Protein AF-A0AAW3YSZ9-F1 (afdb_monomer_lite)

Secondary structure (DSSP, 8-state):
-HHHHHHHHHHHHHTT-HHHHHHHHHHHHHHHGGGTT-HHHHHHHHHHHHHHHHHH-GGG--GGGGHHHHTS-PPSSSHHHHHHHHHHHHHHHHTT-HHHHHHHHHHHHHHGGG---HHHHHHHHHHHHHHHHHTT-HHHHHHHHHHHHHHHTTSTT-HHHHHHHHHHHHHHHHHTT-HHHHHHHHHH-

Foldseek 3Di:
DLVVLLVVLLVCVLLLVLVVNVVSVVVSVVCVVV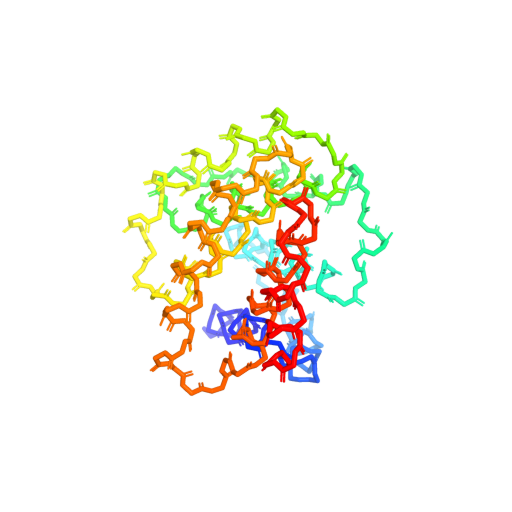VVVDLLSVLSVLLSVLSNCCSPPVVPQEPCSCVVNVPGDQDPQAPSLLSNLLSQLLSCLSHVVLVSNVVSLVSNVVSCVRPPDVSVVLVSLQSVLSSCVSVVNLVSSLVSLVSSLVSLVVDPSNQVVNLVSLQSNLVSCVSVVVNVSSVVSNVSD

Organism: NCBI:txid290112

InterPro domains:
  IPR011990 Tetratricopeptide-like helical domain superfamily [G3DSA:1.25.40.10] (1-189)
  IPR011990 Tetratricopeptide-like helical domain superfamily [SSF48452] (77-189)

pLDDT: mean 95.24, std 5.62, range [70.0, 98.81]

Sequence (189 aa):
QITKLLNDWYQSMLKQQLVKAKQLKEYIDSEINNVKENQNLLLYYSLLDFRYKALTDWVSINENSFDEMDNFTTPADDFLAYYYHFFKAFHSTLTSNYTEASEHYEKAKKLLIHIPDPIEHAEFNYRMGYFYYQIYKQVIALDYIKLAKEEFSKHEGYEINVALCDNFIGLCCIDLKHFELAEESFNKA

Structure (mmCIF, N/CA/C/O backbone):
data_AF-A0AAW3YSZ9-F1
#
_entry.id   AF-A0AAW3YSZ9-F1
#
loop_
_atom_site.group_PDB
_atom_site.id
_atom_site.type_symbol
_atom_site.label_atom_id
_atom_site.label_alt_id
_atom_site.label_comp_id
_atom_site.label_asym_id
_atom_site.label_entity_id
_atom_site.label_seq_id
_atom_site.pdbx_PDB_ins_code
_atom_site.Cartn_x
_atom_site.Cartn_y
_atom_site.Cartn_z
_atom_site.occupancy
_atom_site.B_iso_or_equiv
_atom_site.auth_seq_id
_atom_site.auth_comp_id
_atom_site.auth_asym_id
_atom_site.auth_atom_id
_atom_site.pdbx_PDB_model_num
ATOM 1 N N . GLN A 1 1 ? -17.032 -5.053 18.329 1.00 78.56 1 GLN A N 1
ATOM 2 C CA . GLN A 1 1 ? -17.983 -4.890 17.207 1.00 78.56 1 GLN A CA 1
ATOM 3 C C . GLN A 1 1 ? -17.439 -3.900 16.180 1.00 78.56 1 GLN A C 1
ATOM 5 O O . GLN A 1 1 ? -17.225 -4.308 15.048 1.00 78.56 1 GLN A O 1
ATOM 10 N N . ILE A 1 2 ? -17.073 -2.677 16.585 1.00 88.56 2 ILE A N 1
ATOM 11 C CA . ILE A 1 2 ? -16.467 -1.670 15.693 1.00 88.56 2 ILE A CA 1
ATOM 12 C C . ILE A 1 2 ? -15.083 -2.042 15.132 1.00 88.56 2 ILE A C 1
ATOM 14 O O . ILE A 1 2 ? -14.843 -1.857 13.949 1.00 88.56 2 ILE A O 1
ATOM 18 N N . THR A 1 3 ? -14.209 -2.688 15.912 1.00 89.94 3 THR A N 1
ATOM 19 C CA . THR A 1 3 ? -12.902 -3.167 15.414 1.00 89.94 3 THR A CA 1
ATOM 20 C C . THR A 1 3 ? -13.035 -4.132 14.235 1.00 89.94 3 THR A C 1
ATOM 22 O O . THR A 1 3 ? -12.250 -4.075 13.297 1.00 89.94 3 THR A O 1
ATOM 25 N N . LYS A 1 4 ? -14.058 -4.999 14.249 1.00 92.94 4 LYS A N 1
ATOM 26 C CA . LYS A 1 4 ? -14.327 -5.904 13.127 1.00 92.94 4 LYS A CA 1
ATOM 27 C C . LYS A 1 4 ? -14.748 -5.121 11.882 1.00 92.94 4 LYS A C 1
ATOM 29 O O . LYS A 1 4 ? -14.263 -5.427 10.806 1.00 92.94 4 LYS A O 1
ATOM 34 N N . LEU A 1 5 ? -15.585 -4.095 12.041 1.00 95.06 5 LEU A N 1
ATOM 35 C CA . LEU A 1 5 ? -15.998 -3.227 10.935 1.00 95.06 5 LEU A CA 1
ATOM 36 C C . LEU A 1 5 ? -14.811 -2.472 10.330 1.00 95.06 5 LEU A C 1
ATOM 38 O O . LEU A 1 5 ? -14.706 -2.418 9.113 1.00 95.06 5 LEU A O 1
ATOM 42 N N . LEU A 1 6 ? -13.896 -1.957 11.158 1.00 95.94 6 LEU A N 1
ATOM 43 C CA . LEU A 1 6 ? -12.654 -1.332 10.686 1.00 95.94 6 LEU A CA 1
ATOM 44 C C . LEU A 1 6 ? -11.790 -2.323 9.893 1.00 95.94 6 LEU A C 1
ATOM 46 O O . LEU A 1 6 ? -11.322 -1.994 8.809 1.00 95.94 6 LEU A O 1
ATOM 50 N N . ASN A 1 7 ? -11.642 -3.557 10.383 1.00 95.75 7 ASN A N 1
ATOM 51 C CA . ASN A 1 7 ? -10.915 -4.600 9.658 1.00 95.75 7 ASN A CA 1
ATOM 52 C C . ASN A 1 7 ? -11.603 -4.957 8.331 1.00 95.75 7 ASN A C 1
ATOM 54 O O . ASN A 1 7 ? -10.939 -5.031 7.303 1.00 95.75 7 ASN A O 1
ATOM 58 N N . ASP A 1 8 ? -12.926 -5.135 8.329 1.00 97.25 8 ASP A N 1
ATOM 59 C CA . ASP A 1 8 ? -13.704 -5.431 7.119 1.00 97.25 8 ASP A CA 1
ATOM 60 C C . ASP A 1 8 ? -13.614 -4.277 6.102 1.00 97.25 8 ASP A C 1
ATOM 62 O O . ASP A 1 8 ? -13.545 -4.504 4.889 1.00 97.25 8 ASP A O 1
ATOM 66 N N . TRP A 1 9 ? -13.580 -3.035 6.594 1.00 98.31 9 TRP A N 1
ATOM 67 C CA . TRP A 1 9 ? -13.387 -1.837 5.786 1.00 98.31 9 TRP A CA 1
ATOM 68 C C . TRP A 1 9 ? -12.006 -1.824 5.150 1.00 98.31 9 TRP A C 1
ATOM 70 O O . TRP A 1 9 ? -11.906 -1.713 3.927 1.00 98.31 9 TRP A O 1
ATOM 80 N N . TYR A 1 10 ? -10.954 -2.040 5.935 1.00 98.31 10 TYR A N 1
ATOM 81 C CA . TYR A 1 10 ? -9.599 -2.100 5.407 1.00 98.31 10 TYR A CA 1
ATOM 82 C C . TYR A 1 10 ? -9.421 -3.229 4.385 1.00 98.31 10 TYR A C 1
ATOM 84 O O . TYR A 1 10 ? -8.918 -3.000 3.289 1.00 98.31 10 TYR A O 1
ATOM 92 N N . GLN A 1 11 ? -9.957 -4.419 4.660 1.00 97.62 11 GLN A N 1
ATOM 93 C CA . GLN A 1 11 ? -9.931 -5.537 3.713 1.00 97.62 11 GLN A CA 1
ATOM 94 C C . GLN A 1 11 ? -10.643 -5.209 2.393 1.00 97.62 11 GLN A C 1
ATOM 96 O O . GLN A 1 11 ? -10.181 -5.599 1.320 1.00 97.62 11 GLN A O 1
ATOM 101 N N . SER A 1 12 ? -11.739 -4.444 2.432 1.00 98.31 12 SER A N 1
ATOM 102 C CA . SER A 1 12 ? -12.384 -3.972 1.201 1.00 98.31 12 SER A CA 1
ATOM 103 C C . SER A 1 12 ? -11.509 -2.993 0.404 1.00 98.31 12 SER A C 1
ATOM 105 O O . SER A 1 12 ? -11.546 -3.026 -0.826 1.00 98.31 12 SER A O 1
ATOM 107 N N . MET A 1 13 ? -10.681 -2.179 1.073 1.00 98.50 13 MET A N 1
ATOM 108 C CA . MET A 1 13 ? -9.690 -1.316 0.413 1.00 98.50 13 MET A CA 1
ATOM 109 C C . MET A 1 13 ? -8.566 -2.131 -0.225 1.00 98.50 13 MET A C 1
ATOM 111 O O . MET A 1 13 ? -8.191 -1.853 -1.362 1.00 98.50 13 MET A O 1
ATOM 115 N N . LEU A 1 14 ? -8.047 -3.139 0.486 1.00 97.88 14 LEU A N 1
ATOM 116 C CA . LEU A 1 14 ? -6.994 -4.025 -0.018 1.00 97.88 14 LEU A CA 1
ATOM 117 C C . LEU A 1 14 ? -7.442 -4.765 -1.281 1.00 97.88 14 LEU A C 1
ATOM 119 O O . LEU A 1 14 ? -6.671 -4.857 -2.230 1.00 97.88 14 LEU A O 1
ATOM 123 N N . LYS A 1 15 ? -8.706 -5.206 -1.329 1.00 97.50 15 LYS A N 1
ATOM 124 C CA . LYS A 1 15 ? -9.337 -5.830 -2.509 1.00 97.50 15 LYS A CA 1
ATOM 125 C C . LYS A 1 15 ? -9.801 -4.843 -3.588 1.00 97.50 15 LYS A C 1
ATOM 127 O O . LYS A 1 15 ? -10.479 -5.249 -4.527 1.00 97.50 15 LYS A O 1
ATOM 132 N N . GLN A 1 16 ? -9.525 -3.545 -3.443 1.00 97.19 16 GLN A N 1
ATOM 133 C CA . GLN A 1 16 ? -9.941 -2.508 -4.402 1.00 97.19 16 GLN A CA 1
ATOM 134 C C . GLN A 1 16 ? -11.475 -2.406 -4.590 1.00 97.19 16 GLN A C 1
ATOM 136 O O . GLN A 1 16 ? -11.971 -1.916 -5.604 1.00 97.19 16 GLN A O 1
ATOM 141 N N . GLN A 1 17 ? -12.268 -2.837 -3.603 1.00 97.56 17 GLN A N 1
ATOM 142 C CA . GLN A 1 17 ? -13.735 -2.858 -3.664 1.00 97.56 17 GLN A CA 1
ATOM 143 C C . GLN A 1 17 ? -14.328 -1.491 -3.287 1.00 97.56 17 GLN A C 1
ATOM 145 O O . GLN A 1 17 ? -14.978 -1.353 -2.251 1.00 97.56 17 GLN A O 1
ATOM 150 N N . LEU A 1 18 ? -14.130 -0.474 -4.134 1.00 96.69 18 LEU A N 1
ATOM 151 C CA . LEU A 1 18 ? -14.446 0.934 -3.825 1.00 96.69 18 LEU A CA 1
ATOM 152 C C . LEU A 1 18 ? -15.889 1.169 -3.352 1.00 96.69 18 LEU A C 1
ATOM 154 O O . LEU A 1 18 ? -16.115 1.904 -2.394 1.00 96.69 18 LEU A O 1
ATOM 158 N N . VAL A 1 19 ? -16.873 0.518 -3.984 1.00 97.56 19 VAL A N 1
ATOM 159 C CA . VAL A 1 19 ? -18.292 0.650 -3.600 1.00 97.56 19 VAL A CA 1
ATOM 160 C C . VAL A 1 19 ? -18.526 0.140 -2.177 1.00 97.56 19 VAL A C 1
ATOM 162 O O . VAL A 1 19 ? -19.162 0.817 -1.373 1.00 97.56 19 VAL A O 1
ATOM 165 N N . LYS A 1 20 ? -17.974 -1.032 -1.847 1.00 97.81 20 LYS A N 1
ATOM 166 C CA . LYS A 1 20 ? -18.093 -1.628 -0.513 1.00 97.81 20 LYS A CA 1
ATOM 167 C C . LYS A 1 20 ? -17.324 -0.813 0.525 1.00 97.81 20 LYS A C 1
ATOM 169 O O . LYS A 1 20 ? -17.843 -0.577 1.612 1.00 97.81 20 LYS A O 1
ATOM 174 N N . ALA A 1 21 ? -16.125 -0.346 0.178 1.00 98.19 21 ALA A N 1
ATOM 175 C CA . ALA A 1 21 ? -15.317 0.504 1.043 1.00 98.19 21 ALA A CA 1
ATOM 176 C C . ALA A 1 21 ? -16.048 1.808 1.390 1.00 98.19 21 ALA A C 1
ATOM 178 O O . ALA A 1 21 ? -16.064 2.209 2.551 1.00 98.19 21 ALA A O 1
ATOM 179 N N . LYS A 1 22 ? -16.723 2.426 0.414 1.00 98.12 22 LYS A N 1
ATOM 180 C CA . LYS A 1 22 ? -17.553 3.613 0.639 1.00 98.12 22 LYS A CA 1
ATOM 181 C C . LYS A 1 22 ? -18.730 3.330 1.578 1.00 98.12 22 LYS A C 1
ATOM 183 O O . LYS A 1 22 ? -18.931 4.073 2.531 1.00 98.12 22 LYS A O 1
ATOM 188 N N . GLN A 1 23 ? -19.474 2.247 1.344 1.00 97.69 23 GLN A N 1
ATOM 189 C CA . GLN A 1 23 ? -20.610 1.862 2.195 1.00 97.69 23 GLN A CA 1
ATOM 190 C C . GLN A 1 23 ? -20.183 1.591 3.645 1.00 97.69 23 GLN A C 1
ATOM 192 O O . GLN A 1 23 ? -20.854 2.018 4.583 1.00 97.69 23 GLN A O 1
ATOM 197 N N . LEU A 1 24 ? -19.057 0.894 3.837 1.00 97.75 24 LEU A N 1
ATOM 198 C CA . LEU A 1 24 ? -18.508 0.633 5.167 1.00 97.75 24 LEU A CA 1
ATOM 199 C C . LEU A 1 24 ? -18.044 1.922 5.845 1.00 97.75 24 LEU A C 1
ATOM 201 O O . LEU A 1 24 ? -18.331 2.091 7.026 1.00 97.75 24 LEU A O 1
ATOM 205 N N . LYS A 1 25 ? -17.406 2.842 5.108 1.00 97.19 25 LYS A N 1
ATOM 206 C CA . LYS A 1 25 ? -17.036 4.159 5.636 1.00 97.19 25 LYS A CA 1
ATOM 207 C C . LYS A 1 25 ? -18.255 4.914 6.166 1.00 97.19 25 LYS A C 1
ATOM 209 O O . LYS A 1 25 ? -18.253 5.316 7.321 1.00 97.19 25 LYS A O 1
ATOM 214 N N . GLU A 1 26 ? -19.303 5.065 5.355 1.00 95.81 26 GLU A N 1
ATOM 215 C CA . GLU A 1 26 ? -20.519 5.803 5.740 1.00 95.81 26 GLU A CA 1
ATOM 216 C C . GLU A 1 26 ? -21.145 5.250 7.032 1.00 95.81 26 GLU A C 1
ATOM 218 O O . GLU A 1 26 ? -21.575 6.013 7.896 1.00 95.81 26 GLU A O 1
ATOM 223 N N . TYR A 1 27 ? -21.145 3.924 7.192 1.00 94.50 27 TYR A N 1
ATOM 224 C CA . TYR A 1 27 ? -21.634 3.265 8.401 1.00 94.50 27 TYR A CA 1
ATOM 225 C C . TYR A 1 27 ? -20.693 3.425 9.607 1.00 94.50 27 TYR A C 1
ATOM 227 O O . TYR A 1 27 ? -21.142 3.642 10.731 1.00 94.50 27 TYR A O 1
ATOM 235 N N . ILE A 1 28 ? -19.378 3.327 9.406 1.00 95.00 28 ILE A N 1
ATOM 236 C CA . ILE A 1 28 ? -18.398 3.515 10.484 1.00 95.00 28 ILE A CA 1
ATOM 237 C C . ILE A 1 28 ? -18.447 4.957 10.997 1.00 95.00 28 ILE A C 1
ATOM 239 O O . ILE A 1 28 ? -18.470 5.156 12.210 1.00 95.00 28 ILE A O 1
ATOM 243 N N . ASP A 1 29 ? -18.548 5.945 10.107 1.00 93.62 29 ASP A N 1
ATOM 244 C CA . ASP A 1 29 ? -18.622 7.366 10.457 1.00 93.62 29 ASP A CA 1
ATOM 245 C C . ASP A 1 29 ? -19.858 7.679 11.333 1.00 93.62 29 ASP A C 1
ATOM 247 O O . ASP A 1 29 ? -19.789 8.534 12.223 1.00 93.62 29 ASP A O 1
ATOM 251 N N . SER A 1 30 ? -20.980 6.961 11.151 1.00 90.06 30 SER A N 1
ATOM 252 C CA . SER A 1 30 ? -22.160 7.116 12.018 1.00 90.06 30 SER A CA 1
ATOM 253 C C . SER A 1 30 ? -21.978 6.515 13.416 1.00 90.06 30 SER A C 1
ATOM 255 O O . SER A 1 30 ? -22.586 6.996 14.371 1.00 90.06 30 SER A O 1
ATOM 257 N N . GLU A 1 31 ? -21.116 5.507 13.564 1.00 87.06 31 GLU A N 1
ATOM 258 C CA . GLU A 1 31 ? -20.900 4.786 14.826 1.00 87.06 31 GLU A CA 1
ATOM 259 C C . GLU A 1 31 ? -19.678 5.286 15.615 1.00 87.06 31 GLU A C 1
ATOM 261 O O . GLU A 1 31 ? -19.654 5.199 16.846 1.00 87.06 31 GLU A O 1
ATOM 266 N N . ILE A 1 32 ? -18.658 5.833 14.942 1.00 82.44 32 ILE A N 1
ATOM 267 C CA . ILE A 1 32 ? -17.350 6.152 15.543 1.00 82.44 32 ILE A CA 1
ATOM 268 C C . ILE A 1 32 ? -17.446 7.213 16.645 1.00 82.44 32 ILE A C 1
ATOM 270 O O . ILE A 1 32 ? -16.703 7.173 17.629 1.00 82.44 32 ILE A O 1
ATOM 274 N N . ASN A 1 33 ? -18.427 8.118 16.545 1.00 77.62 33 ASN A N 1
ATOM 275 C CA . ASN A 1 33 ? -18.681 9.140 17.558 1.00 77.62 33 ASN A CA 1
ATOM 276 C C . ASN A 1 33 ? -19.033 8.557 18.936 1.00 77.62 33 ASN A C 1
ATOM 278 O O . ASN A 1 33 ? -18.792 9.220 19.945 1.00 77.62 33 ASN A O 1
ATOM 282 N N . ASN A 1 34 ? -19.539 7.323 18.985 1.00 74.44 34 ASN A N 1
ATOM 283 C CA . ASN A 1 34 ? -19.921 6.641 20.219 1.00 74.44 34 ASN A CA 1
ATOM 284 C C . ASN A 1 34 ? -18.735 5.956 20.923 1.00 74.44 34 ASN A C 1
ATOM 286 O O . ASN A 1 34 ? -18.915 5.390 21.998 1.00 74.44 34 ASN A O 1
ATOM 290 N N . VAL A 1 35 ? -17.528 5.983 20.336 1.00 70.56 35 VAL A N 1
ATOM 291 C CA . VAL A 1 35 ? -16.352 5.233 20.828 1.00 70.56 35 VAL A CA 1
ATOM 292 C C . VAL A 1 35 ? -15.118 6.129 21.034 1.00 70.56 35 VAL A C 1
ATOM 294 O O . VAL A 1 35 ? -13.991 5.647 21.149 1.00 70.56 35 VAL A O 1
ATOM 297 N N . LYS A 1 36 ? -15.340 7.448 21.138 1.00 70.00 36 LYS A N 1
ATOM 298 C CA . LYS A 1 36 ? -14.312 8.506 21.227 1.00 70.00 36 LYS A CA 1
ATOM 299 C C . LYS A 1 36 ? -13.330 8.387 22.395 1.00 70.00 36 LYS A C 1
ATOM 301 O O . LYS A 1 36 ? -12.265 8.991 22.360 1.00 70.00 36 LYS A O 1
ATOM 306 N N . GLU A 1 37 ? -13.663 7.637 23.437 1.00 79.69 37 GLU A N 1
ATOM 307 C CA . GLU A 1 37 ? -12.785 7.501 24.604 1.00 79.69 37 GLU A CA 1
ATOM 308 C C . GLU A 1 37 ? -11.600 6.555 24.343 1.00 79.69 37 GLU A C 1
ATOM 310 O O . GLU A 1 37 ? -10.577 6.641 25.023 1.00 79.69 37 GLU A O 1
ATOM 315 N N . ASN A 1 38 ? -11.691 5.679 23.334 1.00 87.69 38 ASN A N 1
ATOM 316 C CA . ASN A 1 38 ? -10.625 4.735 23.017 1.00 87.69 38 ASN A CA 1
ATOM 317 C C . ASN A 1 38 ? -9.640 5.322 21.994 1.00 87.69 38 ASN A C 1
ATOM 319 O O . ASN A 1 38 ? -9.864 5.254 20.786 1.00 87.69 38 ASN A O 1
ATOM 323 N N . GLN A 1 39 ? -8.517 5.845 22.491 1.00 88.00 39 GLN A N 1
ATOM 324 C CA . GLN A 1 39 ? -7.469 6.465 21.671 1.00 88.00 39 GLN A CA 1
ATOM 325 C C . GLN A 1 39 ? -6.866 5.516 20.624 1.00 88.00 39 GLN A C 1
ATOM 327 O O . GLN A 1 39 ? -6.628 5.939 19.499 1.00 88.00 39 GLN A O 1
ATOM 332 N N . ASN A 1 40 ? -6.687 4.228 20.938 1.00 90.19 40 ASN A N 1
ATOM 333 C CA . ASN A 1 40 ? -6.151 3.258 19.974 1.00 90.19 40 ASN A CA 1
ATOM 334 C C . ASN A 1 40 ? -7.140 2.991 18.836 1.00 90.19 40 ASN A C 1
ATOM 336 O O . ASN A 1 40 ? -6.744 2.830 17.685 1.00 90.19 40 ASN A O 1
ATOM 340 N N . LEU A 1 41 ? -8.437 2.941 19.148 1.00 90.81 41 LEU A N 1
ATOM 341 C CA . LEU A 1 41 ? -9.464 2.756 18.131 1.00 90.81 41 LEU A CA 1
ATOM 342 C C . LEU A 1 41 ? -9.593 3.990 17.236 1.00 90.81 41 LEU A C 1
ATOM 344 O O . LEU A 1 41 ? -9.753 3.836 16.028 1.00 90.81 41 LEU A O 1
ATOM 348 N N . LEU A 1 42 ? -9.510 5.187 17.823 1.00 91.44 42 LEU A N 1
ATOM 349 C CA . LEU A 1 42 ? -9.488 6.436 17.068 1.00 91.44 42 LEU A CA 1
ATOM 350 C C . LEU A 1 42 ? -8.270 6.503 16.150 1.00 91.44 42 LEU A C 1
ATOM 352 O O . LEU A 1 42 ? -8.452 6.719 14.960 1.00 91.44 42 LEU A O 1
ATOM 356 N N . LEU A 1 43 ? -7.069 6.211 16.658 1.00 93.31 43 LEU A N 1
ATOM 357 C CA . LEU A 1 43 ? -5.864 6.141 15.832 1.00 93.31 43 LEU A CA 1
ATOM 358 C C . LEU A 1 43 ? -6.039 5.138 14.685 1.00 93.31 43 LEU A C 1
ATOM 360 O O . LEU A 1 43 ? -5.735 5.457 13.539 1.00 93.31 43 LEU A O 1
ATOM 364 N N . TYR A 1 44 ? -6.570 3.944 14.965 1.00 94.50 44 TYR A N 1
ATOM 365 C CA . TYR A 1 44 ? -6.781 2.948 13.917 1.00 94.50 44 TYR A CA 1
ATOM 366 C C . TYR A 1 44 ? -7.780 3.424 12.859 1.00 94.50 44 TYR A C 1
ATOM 368 O O . TYR A 1 44 ? -7.518 3.293 11.668 1.00 94.50 44 TYR A O 1
ATOM 376 N N . TYR A 1 45 ? -8.893 4.030 13.274 1.00 95.00 45 TYR A N 1
ATOM 377 C CA . TYR A 1 45 ? -9.843 4.643 12.352 1.00 95.00 45 TYR A CA 1
ATOM 378 C C . TYR A 1 45 ? -9.185 5.742 11.505 1.00 95.00 45 TYR A C 1
ATOM 380 O O . TYR A 1 45 ? -9.291 5.683 10.283 1.00 95.00 45 TYR A O 1
ATOM 388 N N . SER A 1 46 ? -8.470 6.690 12.120 1.00 95.12 46 SER A N 1
ATOM 389 C CA . SER A 1 46 ? -7.823 7.799 11.411 1.00 95.12 46 SER A CA 1
ATOM 390 C C . SER A 1 46 ? -6.811 7.270 10.385 1.00 95.12 46 SER A C 1
ATOM 392 O O . SER A 1 46 ? -6.824 7.687 9.228 1.00 95.12 46 SER A O 1
ATOM 394 N N . LEU A 1 47 ? -5.999 6.272 10.752 1.00 97.12 47 LEU A N 1
ATOM 395 C CA . LEU A 1 47 ? -5.073 5.592 9.838 1.00 97.12 47 LEU A CA 1
ATOM 396 C C . LEU A 1 47 ? -5.784 4.992 8.614 1.00 97.12 47 LEU A C 1
ATOM 398 O O . LEU A 1 47 ? -5.336 5.178 7.479 1.00 97.12 47 LEU A O 1
ATOM 402 N N . LEU A 1 48 ? -6.903 4.299 8.830 1.00 97.56 48 LEU A N 1
ATOM 403 C CA . LEU A 1 48 ? -7.698 3.726 7.745 1.00 97.56 48 LEU A CA 1
ATOM 404 C C . LEU A 1 48 ? -8.397 4.794 6.897 1.00 97.56 48 LEU A C 1
ATOM 406 O O . LEU A 1 48 ? -8.507 4.623 5.684 1.00 97.56 48 LEU A O 1
ATOM 410 N N . ASP A 1 49 ? -8.816 5.908 7.494 1.00 96.94 49 ASP A N 1
ATOM 411 C CA . ASP A 1 49 ? -9.418 7.026 6.770 1.00 96.94 49 ASP A CA 1
ATOM 412 C C . ASP A 1 49 ? -8.419 7.707 5.832 1.00 96.94 49 ASP A C 1
ATOM 414 O O . ASP A 1 49 ? -8.726 7.928 4.657 1.00 96.94 49 ASP A O 1
ATOM 418 N N . PHE A 1 50 ? -7.177 7.915 6.283 1.00 97.75 50 PHE A N 1
ATOM 419 C CA . PHE A 1 50 ? -6.089 8.341 5.400 1.00 97.75 50 PHE A CA 1
ATOM 420 C C . PHE A 1 50 ? -5.885 7.355 4.249 1.00 97.75 50 PHE A C 1
ATOM 422 O O . PHE A 1 50 ? -5.826 7.75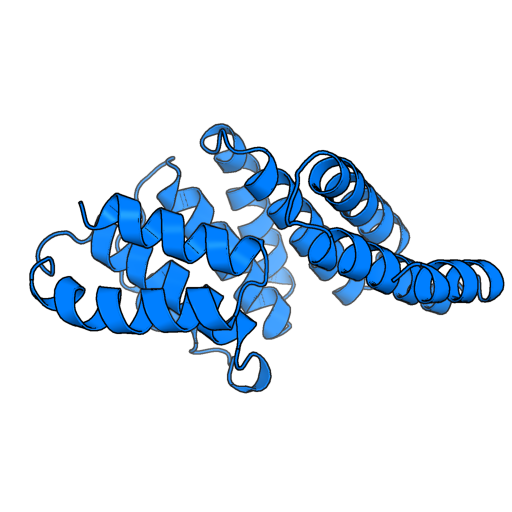6 3.083 1.00 97.75 50 PHE A O 1
ATOM 429 N N . ARG A 1 51 ? -5.817 6.053 4.549 1.00 97.75 51 ARG A N 1
ATOM 430 C CA . ARG A 1 51 ? -5.624 5.020 3.527 1.00 97.75 51 ARG A CA 1
ATOM 431 C C . ARG A 1 51 ? -6.780 4.967 2.523 1.00 97.75 51 ARG A C 1
ATOM 433 O O . ARG A 1 51 ? -6.533 4.712 1.340 1.00 97.75 51 ARG A O 1
ATOM 440 N N . TYR A 1 52 ? -8.010 5.211 2.969 1.00 98.12 52 TYR A N 1
ATOM 441 C CA . TYR A 1 52 ? -9.189 5.330 2.115 1.00 98.12 52 TYR A CA 1
ATOM 442 C C . TYR A 1 52 ? -9.115 6.580 1.237 1.00 98.12 52 TYR A C 1
ATOM 444 O O . TYR A 1 52 ? -9.291 6.483 0.025 1.00 98.12 52 TYR A O 1
ATOM 452 N N . LYS A 1 53 ? -8.765 7.738 1.804 1.00 97.44 53 LYS A N 1
ATOM 453 C CA . LYS A 1 53 ? -8.577 8.977 1.039 1.00 97.44 53 LYS A CA 1
ATOM 454 C C . LYS A 1 53 ? -7.493 8.819 -0.027 1.00 97.44 53 LYS A C 1
ATOM 456 O O . LYS A 1 53 ? -7.714 9.189 -1.174 1.00 97.44 53 LYS A O 1
ATOM 461 N N . ALA A 1 54 ? -6.374 8.178 0.303 1.00 96.25 54 ALA A N 1
ATOM 462 C CA . ALA A 1 54 ? -5.325 7.858 -0.662 1.00 96.25 54 ALA A CA 1
ATOM 463 C C . ALA A 1 54 ? -5.772 6.846 -1.738 1.00 96.25 54 ALA A C 1
ATOM 465 O O . ALA A 1 54 ? -5.185 6.801 -2.813 1.00 96.25 54 ALA A O 1
ATOM 466 N N . LEU A 1 55 ? -6.805 6.038 -1.477 1.00 96.56 55 LEU A N 1
ATOM 467 C CA . LEU A 1 55 ? -7.396 5.134 -2.466 1.00 96.56 55 LEU A CA 1
ATOM 468 C C . LEU A 1 55 ? -8.329 5.866 -3.435 1.00 96.56 55 LEU A C 1
ATOM 470 O O . LEU A 1 55 ? -8.322 5.583 -4.629 1.00 96.56 55 LEU A O 1
ATOM 474 N N . THR A 1 56 ? -9.166 6.765 -2.915 1.00 96.94 56 THR A N 1
ATOM 475 C CA . THR A 1 56 ? -10.273 7.362 -3.677 1.00 96.94 56 THR A CA 1
ATOM 476 C C . THR A 1 56 ? -9.978 8.753 -4.221 1.00 96.94 56 THR A C 1
ATOM 478 O O . THR A 1 56 ? -10.625 9.177 -5.171 1.00 96.94 56 THR A O 1
ATOM 481 N N . ASP A 1 57 ? -9.040 9.471 -3.609 1.00 95.62 57 ASP A N 1
ATOM 482 C CA . ASP A 1 57 ? -8.718 10.866 -3.911 1.00 95.62 57 ASP A CA 1
ATOM 483 C C . ASP A 1 57 ? -7.235 11.155 -3.624 1.00 95.62 57 ASP A C 1
ATOM 485 O O . ASP A 1 57 ? -6.870 12.045 -2.852 1.00 95.62 57 ASP A O 1
ATOM 489 N N . TRP A 1 58 ? -6.348 10.356 -4.222 1.00 92.12 58 TRP A N 1
ATOM 490 C CA . TRP A 1 58 ? -4.905 10.438 -3.978 1.00 92.12 58 TRP A CA 1
ATOM 491 C C . TRP A 1 58 ? -4.302 11.809 -4.328 1.00 92.12 58 TRP A C 1
ATOM 493 O O . TRP A 1 58 ? -3.330 12.224 -3.706 1.00 92.12 58 TRP A O 1
ATOM 503 N N . VAL A 1 59 ? -4.895 12.534 -5.284 1.00 93.94 59 VAL A N 1
ATOM 504 C CA . VAL A 1 59 ? -4.446 13.876 -5.699 1.00 93.94 59 VAL A CA 1
ATOM 505 C C . VAL A 1 59 ? -4.649 14.933 -4.614 1.00 93.94 59 VAL A C 1
ATOM 507 O O . VAL A 1 59 ? -4.000 15.974 -4.638 1.00 93.94 59 VAL A O 1
ATOM 510 N N . SER A 1 60 ? -5.544 14.676 -3.658 1.00 95.19 60 SER A N 1
ATOM 511 C CA . SER A 1 60 ? -5.781 15.561 -2.517 1.00 95.19 60 SER A CA 1
ATOM 512 C C . SER A 1 60 ? -4.762 15.386 -1.384 1.00 95.19 60 SER A C 1
ATOM 514 O O . SER A 1 60 ? -4.765 16.180 -0.437 1.00 95.19 60 SER A O 1
ATOM 516 N N . ILE A 1 61 ? -3.911 14.353 -1.452 1.00 97.00 61 ILE A N 1
ATOM 517 C CA . ILE A 1 61 ? -2.893 14.073 -0.438 1.00 97.00 61 ILE A CA 1
ATOM 518 C C . ILE A 1 61 ? -1.762 15.097 -0.552 1.00 97.00 61 ILE A C 1
ATOM 520 O O . ILE A 1 61 ? -1.179 15.307 -1.610 1.00 97.00 61 ILE A O 1
ATOM 524 N N . ASN A 1 62 ? -1.457 15.735 0.571 1.00 96.69 62 ASN A N 1
ATOM 525 C CA . ASN A 1 62 ? -0.424 16.755 0.723 1.00 96.69 62 ASN A CA 1
ATOM 526 C C . ASN A 1 62 ? 0.356 16.538 2.029 1.00 96.69 62 ASN A C 1
ATOM 528 O O . ASN A 1 62 ? 0.041 15.629 2.800 1.00 96.69 62 ASN A O 1
ATOM 532 N N . GLU A 1 63 ? 1.356 17.380 2.288 1.00 95.06 63 GLU A N 1
ATOM 533 C CA . GLU A 1 63 ? 2.245 17.293 3.458 1.00 95.06 63 GLU A CA 1
ATOM 534 C C . GLU A 1 63 ? 1.486 17.172 4.788 1.00 95.06 63 GLU A C 1
ATOM 536 O O . GLU A 1 63 ? 1.858 16.346 5.611 1.00 95.06 63 GLU A O 1
ATOM 541 N N . ASN A 1 64 ? 0.347 17.854 4.931 1.00 95.50 64 ASN A N 1
ATOM 542 C CA . ASN A 1 64 ? -0.420 17.895 6.180 1.00 95.50 64 ASN A CA 1
ATOM 543 C C . ASN A 1 64 ? -1.452 16.758 6.305 1.00 95.50 64 ASN A C 1
ATOM 545 O O . ASN A 1 64 ? -2.207 16.678 7.271 1.00 95.50 64 ASN A O 1
ATOM 549 N N . SER A 1 65 ? -1.562 15.883 5.299 1.00 95.31 65 SER A N 1
ATOM 550 C CA . SER A 1 65 ? -2.615 14.853 5.244 1.00 95.31 65 SER A CA 1
ATOM 551 C C . SER A 1 65 ? -2.454 13.726 6.267 1.00 95.31 65 SER A C 1
ATOM 553 O O . SER A 1 65 ? -3.341 12.880 6.355 1.00 95.31 65 SER A O 1
ATOM 555 N N . PHE A 1 66 ? -1.350 13.710 7.017 1.00 95.31 66 PHE A N 1
ATOM 556 C CA . PHE A 1 66 ? -1.069 12.727 8.064 1.00 95.31 66 PHE A CA 1
ATOM 557 C C . PHE A 1 66 ? -0.925 13.358 9.465 1.00 95.31 66 PHE A C 1
ATOM 559 O O . PHE A 1 66 ? -0.753 12.640 10.447 1.00 95.31 66 PHE A O 1
ATOM 566 N N . ASP A 1 67 ? -1.032 14.688 9.584 1.00 93.12 67 ASP A N 1
ATOM 567 C CA . ASP A 1 67 ? -0.765 15.424 10.831 1.00 93.12 67 ASP A CA 1
ATOM 568 C C . ASP A 1 67 ? -1.672 14.990 11.988 1.00 93.12 67 ASP A C 1
ATOM 570 O O . ASP A 1 67 ? -1.264 15.010 13.147 1.00 93.12 67 ASP A O 1
ATOM 574 N N . GLU A 1 68 ? -2.913 14.587 11.693 1.00 91.00 68 GLU A N 1
ATOM 575 C CA . GLU A 1 68 ? -3.855 14.118 12.712 1.00 91.00 68 GLU A CA 1
ATOM 576 C C . GLU A 1 68 ? -3.288 12.912 13.474 1.00 91.00 68 GLU A C 1
ATOM 578 O O . GLU A 1 68 ? -3.331 12.889 14.704 1.00 91.00 68 GLU A O 1
ATOM 583 N N . MET A 1 69 ? -2.703 11.952 12.753 1.00 91.75 69 MET A N 1
ATOM 584 C CA . MET A 1 69 ? -2.172 10.703 13.300 1.00 91.75 69 MET A CA 1
ATOM 585 C C . MET A 1 69 ? -0.952 10.951 14.188 1.00 91.75 69 MET A C 1
ATOM 587 O O . MET A 1 69 ? -0.765 10.240 15.173 1.00 91.75 69 MET A O 1
ATOM 591 N N . ASP A 1 70 ? -0.161 11.981 13.882 1.00 88.44 70 ASP A N 1
ATOM 592 C CA . ASP A 1 70 ? 1.027 12.354 14.658 1.00 88.44 70 ASP A CA 1
ATOM 593 C C . ASP A 1 70 ? 0.679 12.913 16.051 1.00 88.44 70 ASP A C 1
ATOM 595 O O . ASP A 1 70 ? 1.535 12.944 16.935 1.00 88.44 70 ASP A O 1
ATOM 599 N N . ASN A 1 71 ? -0.582 13.301 16.289 1.00 88.31 71 ASN A N 1
ATOM 600 C CA . ASN A 1 71 ? -1.045 13.750 17.607 1.00 88.31 71 ASN A CA 1
ATOM 601 C C . ASN A 1 71 ? -1.385 12.598 18.564 1.00 88.31 71 ASN A C 1
ATOM 603 O O . ASN A 1 71 ? -1.592 12.835 19.757 1.00 88.31 71 ASN A O 1
ATOM 607 N N . PHE A 1 72 ? -1.472 11.361 18.071 1.00 87.12 72 PHE A N 1
ATOM 608 C CA . PHE A 1 72 ? -1.763 10.204 18.909 1.00 87.12 72 PHE A CA 1
ATOM 609 C C . PHE A 1 72 ? -0.482 9.624 19.504 1.00 87.12 72 PHE A C 1
ATOM 611 O O . PHE A 1 72 ? 0.546 9.489 18.841 1.00 87.12 72 PHE A O 1
ATOM 618 N N . THR A 1 73 ? -0.567 9.168 20.753 1.00 82.25 73 THR A N 1
ATOM 619 C CA . THR A 1 73 ? 0.481 8.322 21.326 1.00 82.25 73 THR A CA 1
ATOM 620 C C . THR A 1 73 ? 0.476 6.984 20.593 1.00 82.25 73 THR A C 1
ATOM 622 O O . THR A 1 73 ? -0.415 6.162 20.803 1.00 82.25 73 THR A O 1
ATOM 625 N N . THR A 1 74 ? 1.463 6.761 19.725 1.00 74.06 74 THR A N 1
ATOM 626 C CA . THR A 1 74 ? 1.617 5.472 19.042 1.00 74.06 74 THR A CA 1
ATOM 627 C C . THR A 1 74 ? 1.957 4.396 20.082 1.00 74.06 74 THR A C 1
ATOM 629 O O . THR A 1 74 ? 2.892 4.600 20.865 1.00 74.06 74 THR A O 1
ATOM 632 N N . PRO A 1 75 ? 1.226 3.266 20.136 1.00 74.81 75 PRO A N 1
ATOM 633 C CA . PRO A 1 75 ? 1.592 2.154 21.007 1.00 74.81 75 PRO A CA 1
ATOM 634 C C . PRO A 1 75 ? 2.995 1.630 20.688 1.00 74.81 75 PRO A C 1
ATOM 636 O O . PRO A 1 75 ? 3.464 1.727 19.556 1.00 74.81 75 PRO A O 1
ATOM 639 N N . ALA A 1 76 ? 3.670 1.062 21.683 1.00 77.44 76 ALA A N 1
ATOM 640 C CA . ALA A 1 76 ? 4.945 0.397 21.455 1.00 77.44 76 ALA A CA 1
ATOM 641 C C . ALA A 1 76 ? 4.706 -1.031 20.940 1.00 77.44 76 ALA A C 1
ATOM 643 O O . ALA A 1 76 ? 3.978 -1.793 21.574 1.00 77.44 76 ALA A O 1
ATOM 644 N N . ASP A 1 77 ? 5.362 -1.378 19.831 1.00 79.62 77 ASP A N 1
ATOM 645 C CA . ASP A 1 77 ? 5.576 -2.752 19.359 1.00 79.62 77 ASP A CA 1
ATOM 646 C C . ASP A 1 77 ? 4.307 -3.617 19.198 1.00 79.62 77 ASP A C 1
ATOM 648 O O . ASP A 1 77 ? 4.209 -4.729 19.722 1.00 79.62 77 ASP A O 1
ATOM 652 N N . ASP A 1 78 ? 3.323 -3.117 18.443 1.00 91.19 78 ASP A N 1
ATOM 653 C CA . ASP A 1 78 ? 2.129 -3.876 18.061 1.00 91.19 78 ASP A CA 1
ATOM 654 C C . ASP A 1 78 ? 1.694 -3.636 16.598 1.00 91.19 78 ASP A C 1
ATOM 656 O O . ASP A 1 78 ? 2.375 -2.981 15.803 1.00 91.19 78 ASP A O 1
ATOM 660 N N . PHE A 1 79 ? 0.539 -4.196 16.222 1.00 93.38 79 PHE A N 1
ATOM 661 C CA . PHE A 1 79 ? -0.026 -4.041 14.879 1.00 93.38 79 PHE A CA 1
ATOM 662 C C . PHE A 1 79 ? -0.399 -2.584 14.547 1.00 93.38 79 PHE A C 1
ATOM 664 O O . PHE A 1 79 ? -0.397 -2.198 13.379 1.00 93.38 79 PHE A O 1
ATOM 671 N N . LEU A 1 80 ? -0.734 -1.764 15.548 1.00 94.50 80 LEU A N 1
ATOM 672 C CA . LEU A 1 80 ? -1.115 -0.373 15.335 1.00 94.50 80 LEU A CA 1
ATOM 673 C C . LEU A 1 80 ? 0.126 0.487 15.086 1.00 94.50 80 LEU A C 1
ATOM 675 O O . LEU A 1 80 ? 0.108 1.343 14.202 1.00 94.50 80 LEU A O 1
ATOM 679 N N . ALA A 1 81 ? 1.226 0.192 15.784 1.00 96.12 81 ALA A N 1
ATOM 680 C CA . ALA A 1 81 ? 2.542 0.754 15.490 1.00 96.12 81 ALA A CA 1
ATOM 681 C C . ALA A 1 81 ? 2.998 0.418 14.060 1.00 96.12 81 ALA A C 1
ATOM 683 O O . ALA A 1 81 ? 3.529 1.284 13.356 1.00 96.12 81 ALA A O 1
ATOM 684 N N . TYR A 1 82 ? 2.746 -0.819 13.605 1.00 97.75 82 TYR A N 1
ATOM 685 C CA . TYR A 1 82 ? 2.978 -1.212 12.215 1.00 97.75 82 TYR A CA 1
ATOM 686 C C . TYR A 1 82 ? 2.207 -0.307 11.246 1.00 97.75 82 TYR A C 1
ATOM 688 O O . TYR A 1 82 ? 2.834 0.324 10.396 1.00 97.75 82 TYR A O 1
ATOM 696 N N . TYR A 1 83 ? 0.881 -0.194 11.394 1.00 97.56 83 TYR A N 1
ATOM 697 C CA . TYR A 1 83 ? 0.056 0.604 10.481 1.00 97.56 83 TYR A CA 1
ATOM 698 C C . TYR A 1 83 ? 0.415 2.089 10.502 1.00 97.56 83 TYR A C 1
ATOM 700 O O . TYR A 1 83 ? 0.448 2.719 9.446 1.00 97.56 83 TYR A O 1
ATOM 708 N N . TYR A 1 84 ? 0.740 2.641 11.674 1.00 97.56 84 TYR A N 1
ATOM 709 C CA . TYR A 1 84 ? 1.211 4.018 11.789 1.00 97.56 84 TYR A CA 1
ATOM 710 C C . TYR A 1 84 ? 2.464 4.245 10.939 1.00 97.56 84 TYR A C 1
ATOM 712 O O . TYR A 1 84 ? 2.477 5.113 10.067 1.00 97.56 84 TYR A O 1
ATOM 720 N N . HIS A 1 85 ? 3.508 3.436 11.134 1.00 97.94 85 HIS A N 1
ATOM 721 C CA . HIS A 1 85 ? 4.735 3.590 10.360 1.00 97.94 85 HIS A CA 1
ATOM 722 C C . HIS A 1 85 ? 4.547 3.252 8.882 1.00 97.94 85 HIS A C 1
ATOM 724 O O . HIS A 1 85 ? 5.108 3.939 8.033 1.00 97.94 85 HIS A O 1
ATOM 730 N N . PHE A 1 86 ? 3.740 2.247 8.560 1.00 98.56 86 PHE A N 1
ATOM 731 C CA . PHE A 1 86 ? 3.473 1.859 7.184 1.00 98.56 86 PHE A CA 1
ATOM 732 C C . PHE A 1 86 ? 2.764 2.971 6.404 1.00 98.56 86 PHE A C 1
ATOM 734 O O . PHE A 1 86 ? 3.212 3.353 5.321 1.00 98.56 86 PHE A O 1
ATOM 741 N N . PHE A 1 87 ? 1.705 3.555 6.967 1.00 98.38 87 PHE A N 1
ATOM 742 C CA . PHE A 1 87 ? 0.981 4.633 6.301 1.00 98.38 87 PHE A CA 1
ATOM 743 C C . PHE A 1 87 ? 1.717 5.970 6.343 1.00 98.38 87 PHE A C 1
ATOM 745 O O . PHE A 1 87 ? 1.617 6.709 5.366 1.00 98.38 87 PHE A O 1
ATOM 752 N N . LYS A 1 88 ? 2.526 6.249 7.376 1.00 98.00 88 LYS A N 1
ATOM 753 C CA . LYS A 1 88 ? 3.443 7.400 7.361 1.00 98.00 88 LYS A CA 1
ATOM 754 C C . LYS A 1 88 ? 4.450 7.262 6.221 1.00 98.00 88 LYS A C 1
ATOM 756 O O . LYS A 1 88 ? 4.613 8.187 5.439 1.00 98.00 88 LYS A O 1
ATOM 761 N N . ALA A 1 89 ? 5.052 6.083 6.045 1.00 98.62 89 ALA A N 1
ATOM 762 C CA . ALA A 1 89 ? 5.971 5.841 4.936 1.00 98.62 89 ALA A CA 1
ATOM 763 C C . ALA A 1 89 ? 5.294 6.006 3.567 1.00 98.62 89 ALA A C 1
ATOM 765 O O . ALA A 1 89 ? 5.870 6.583 2.639 1.00 98.62 89 ALA A O 1
ATOM 766 N N . PHE A 1 90 ? 4.056 5.525 3.441 1.00 98.31 90 PHE A N 1
ATOM 767 C CA . PHE A 1 90 ? 3.266 5.694 2.228 1.00 98.31 90 PHE A CA 1
ATOM 768 C C . PHE A 1 90 ? 2.950 7.170 1.952 1.00 98.31 90 PHE A C 1
ATOM 770 O O . PHE A 1 90 ? 3.178 7.630 0.834 1.00 98.31 90 PHE A O 1
ATOM 777 N N . HIS A 1 91 ? 2.513 7.926 2.964 1.00 98.44 91 HIS A N 1
ATOM 778 C CA . HIS A 1 91 ? 2.322 9.377 2.890 1.00 98.44 91 HIS A CA 1
ATOM 779 C C . HIS A 1 91 ? 3.595 10.090 2.431 1.00 98.44 91 HIS A C 1
ATOM 781 O O . HIS A 1 91 ? 3.558 10.771 1.409 1.00 98.44 91 HIS A O 1
ATOM 787 N N . SER A 1 92 ? 4.724 9.852 3.102 1.00 98.44 92 SER A N 1
ATOM 788 C CA . SER A 1 92 ? 6.019 10.443 2.753 1.00 98.44 92 SER A CA 1
ATOM 789 C C . SER A 1 92 ? 6.474 10.056 1.340 1.00 98.44 92 SER A C 1
ATOM 791 O O . SER A 1 92 ? 7.129 10.841 0.661 1.00 98.44 92 SER A O 1
ATOM 793 N N . THR A 1 93 ? 6.100 8.870 0.845 1.00 98.19 93 THR A N 1
ATOM 794 C CA . THR A 1 93 ? 6.355 8.488 -0.555 1.00 98.19 93 THR A CA 1
ATOM 795 C C . THR A 1 93 ? 5.506 9.320 -1.519 1.00 98.19 93 THR A C 1
ATOM 797 O O . THR A 1 93 ? 6.023 9.802 -2.523 1.00 98.19 93 THR A O 1
ATOM 800 N N . LEU A 1 94 ? 4.214 9.510 -1.225 1.00 96.81 94 LEU A N 1
ATOM 801 C CA . LEU A 1 94 ? 3.303 10.314 -2.050 1.00 96.81 94 LEU A CA 1
ATOM 802 C C . LEU A 1 94 ? 3.694 11.799 -2.081 1.00 96.81 94 LEU A C 1
ATOM 804 O O . LEU A 1 94 ? 3.519 12.454 -3.104 1.00 96.81 94 LEU A O 1
ATOM 808 N N . THR A 1 95 ? 4.261 12.320 -0.993 1.00 97.31 95 THR A N 1
ATOM 809 C CA . THR A 1 95 ? 4.723 13.713 -0.878 1.00 97.31 95 THR A CA 1
ATOM 810 C C . THR A 1 95 ? 6.199 13.895 -1.240 1.00 97.31 95 THR A C 1
ATOM 812 O O . THR A 1 95 ? 6.755 14.973 -1.055 1.00 97.31 95 THR A O 1
ATOM 815 N N . SER A 1 96 ? 6.842 12.867 -1.808 1.00 97.44 96 SER A N 1
ATOM 816 C CA . SER A 1 96 ? 8.252 12.879 -2.233 1.00 97.44 96 SER A CA 1
ATOM 817 C C . SER A 1 96 ? 9.286 13.098 -1.114 1.00 97.44 96 SER A C 1
ATOM 819 O O . SER A 1 96 ? 10.458 13.360 -1.397 1.00 97.44 96 SER A O 1
ATOM 821 N N . ASN A 1 97 ? 8.911 12.935 0.157 1.00 97.94 97 ASN A N 1
ATOM 822 C CA . ASN A 1 97 ? 9.846 12.904 1.281 1.00 97.94 97 ASN A CA 1
ATOM 823 C C . ASN A 1 97 ? 10.474 11.505 1.432 1.00 97.94 97 ASN A C 1
ATOM 825 O O . ASN A 1 97 ? 10.183 10.746 2.359 1.00 97.94 97 ASN A O 1
ATOM 829 N N . TYR A 1 98 ? 11.345 11.135 0.490 1.00 98.25 98 TYR A N 1
ATOM 830 C CA . TYR A 1 98 ? 11.882 9.771 0.405 1.00 98.25 98 TYR A CA 1
ATOM 831 C C . TYR A 1 98 ? 12.791 9.368 1.574 1.00 98.25 98 TYR A C 1
ATOM 833 O O . TYR A 1 98 ? 12.906 8.177 1.867 1.00 98.25 98 TYR A O 1
ATOM 841 N N . THR A 1 99 ? 13.421 10.333 2.252 1.00 98.25 99 THR A N 1
ATOM 842 C CA . THR A 1 99 ? 14.215 10.069 3.461 1.00 98.25 99 THR A CA 1
ATOM 843 C C . THR A 1 99 ? 13.312 9.575 4.587 1.00 98.25 99 THR A C 1
ATOM 845 O O . THR A 1 99 ? 13.536 8.489 5.119 1.00 98.25 99 THR A O 1
ATOM 848 N N . GLU A 1 100 ? 12.243 10.317 4.886 1.00 98.19 100 GLU A N 1
ATOM 849 C CA . GLU A 1 100 ? 11.263 9.927 5.905 1.00 98.19 100 GLU A CA 1
ATOM 850 C C . GLU A 1 100 ? 10.551 8.624 5.522 1.00 98.19 100 GLU A C 1
ATOM 852 O O . GLU A 1 100 ? 10.419 7.722 6.352 1.00 98.19 100 GLU A O 1
ATOM 857 N N . ALA A 1 101 ? 10.181 8.471 4.245 1.00 98.69 101 ALA A N 1
ATOM 858 C CA . ALA A 1 101 ? 9.586 7.237 3.743 1.00 98.69 101 ALA A CA 1
ATOM 859 C C . ALA A 1 101 ? 10.481 6.021 4.030 1.00 98.69 101 ALA A C 1
ATOM 861 O O . ALA A 1 101 ? 10.009 5.017 4.565 1.00 98.69 101 ALA A O 1
ATOM 862 N N . SER A 1 102 ? 11.783 6.122 3.739 1.00 98.56 102 SER A N 1
ATOM 863 C CA . SER A 1 102 ? 12.741 5.046 4.002 1.00 98.56 102 SER A CA 1
ATOM 864 C C . SER A 1 102 ? 12.824 4.696 5.489 1.00 98.56 102 SER A C 1
ATOM 866 O O . SER A 1 102 ? 12.829 3.516 5.839 1.00 98.56 102 SER A O 1
ATOM 868 N N . GLU A 1 103 ? 12.904 5.696 6.368 1.00 98.50 103 GLU A N 1
ATOM 869 C CA . GLU A 1 103 ? 12.999 5.476 7.815 1.00 98.50 103 GLU A CA 1
ATOM 870 C C . GLU A 1 103 ? 11.758 4.772 8.367 1.00 98.50 103 GLU A C 1
ATOM 872 O O . GLU A 1 103 ? 11.862 3.852 9.183 1.00 98.50 103 GLU A O 1
ATOM 877 N N . HIS A 1 104 ? 10.576 5.187 7.915 1.00 98.31 104 HIS A N 1
ATOM 878 C CA . HIS A 1 104 ? 9.313 4.622 8.366 1.00 98.31 104 HIS A CA 1
ATOM 879 C C . HIS A 1 104 ? 9.042 3.231 7.782 1.00 98.31 104 HIS A C 1
ATOM 881 O O . HIS A 1 104 ? 8.574 2.361 8.520 1.00 98.31 104 HIS A O 1
ATOM 887 N N . TYR A 1 105 ? 9.422 2.959 6.530 1.00 98.69 105 TYR A N 1
ATOM 888 C CA . TYR A 1 105 ? 9.350 1.602 5.983 1.00 98.69 105 TYR A CA 1
ATOM 889 C C . TYR A 1 105 ? 10.248 0.621 6.741 1.00 98.69 105 TYR A C 1
ATOM 891 O O . TYR A 1 105 ? 9.822 -0.502 7.004 1.00 98.69 105 TYR A O 1
ATOM 899 N N . GLU A 1 106 ? 11.449 1.026 7.162 1.00 98.25 106 GLU A N 1
ATOM 900 C CA . GLU A 1 106 ? 12.324 0.170 7.977 1.00 98.25 106 GLU A CA 1
ATOM 901 C C . GLU A 1 106 ? 11.720 -0.145 9.354 1.00 98.25 106 GLU A C 1
ATOM 903 O O . GLU A 1 106 ? 11.834 -1.271 9.847 1.00 98.25 106 GLU A O 1
ATOM 908 N N . LYS A 1 107 ? 11.034 0.822 9.978 1.00 97.75 107 LYS A N 1
ATOM 909 C CA . LYS A 1 107 ? 10.294 0.583 11.228 1.00 97.75 107 LYS A CA 1
ATOM 910 C C . LYS A 1 107 ? 9.113 -0.364 10.995 1.00 97.75 107 LYS A C 1
ATOM 912 O O . LYS A 1 107 ? 8.991 -1.362 11.703 1.00 97.75 107 LYS A O 1
ATOM 917 N N . ALA A 1 108 ? 8.296 -0.108 9.972 1.00 98.25 108 ALA A N 1
ATOM 918 C CA . ALA A 1 108 ? 7.158 -0.955 9.615 1.00 98.25 108 ALA A CA 1
ATOM 919 C C . ALA A 1 108 ? 7.596 -2.395 9.297 1.00 98.25 108 ALA A C 1
ATOM 921 O O . ALA A 1 108 ? 6.996 -3.348 9.785 1.00 98.25 108 ALA A O 1
ATOM 922 N N . LYS A 1 109 ? 8.704 -2.576 8.570 1.00 98.06 109 LYS A N 1
ATOM 923 C CA . LYS A 1 109 ? 9.254 -3.898 8.242 1.00 98.06 109 LYS A CA 1
ATOM 924 C C . LYS A 1 109 ? 9.583 -4.731 9.482 1.00 98.06 109 LYS A C 1
ATOM 926 O O . LYS A 1 109 ? 9.311 -5.928 9.498 1.00 98.06 109 LYS A O 1
ATOM 931 N N . LYS A 1 110 ? 10.151 -4.117 10.526 1.00 97.38 110 LYS A N 1
ATOM 932 C CA . LYS A 1 110 ? 10.452 -4.802 11.799 1.00 97.38 110 LYS A CA 1
ATOM 933 C C . LYS A 1 110 ? 9.182 -5.223 12.537 1.00 97.38 110 LYS A C 1
ATOM 935 O O . LYS A 1 110 ? 9.166 -6.279 13.160 1.00 97.38 110 LYS A O 1
ATOM 940 N N . LEU A 1 111 ? 8.129 -4.415 12.435 1.00 97.62 111 LEU A N 1
ATOM 941 C CA . LEU A 1 111 ? 6.841 -4.648 13.088 1.00 97.62 111 LEU A CA 1
ATOM 942 C C . LEU A 1 111 ? 5.923 -5.596 12.303 1.00 97.62 111 LEU A C 1
ATOM 944 O O . LEU A 1 111 ? 4.923 -6.058 12.845 1.00 97.62 111 LEU A O 1
ATOM 948 N N . LEU A 1 112 ? 6.280 -5.949 11.065 1.00 96.12 112 LEU A N 1
ATOM 949 C CA . LEU A 1 112 ? 5.516 -6.871 10.218 1.00 96.12 112 LEU A CA 1
ATOM 950 C C . LEU A 1 112 ? 5.325 -8.257 10.874 1.00 96.12 112 LEU A C 1
ATOM 952 O O . LEU A 1 112 ? 4.369 -8.962 10.566 1.00 96.12 112 LEU A O 1
ATOM 956 N N . ILE A 1 113 ? 6.176 -8.625 11.842 1.00 95.88 113 ILE A N 1
ATOM 957 C CA . ILE A 1 113 ? 6.026 -9.832 12.675 1.00 95.88 113 ILE A CA 1
ATOM 958 C C . ILE A 1 113 ? 4.713 -9.864 13.480 1.00 95.88 113 ILE A C 1
ATOM 960 O O . ILE A 1 113 ? 4.233 -10.941 13.830 1.00 95.88 113 ILE A O 1
ATOM 964 N N . HIS A 1 114 ? 4.114 -8.703 13.757 1.00 95.62 114 HIS A N 1
ATOM 965 C CA . HIS A 1 114 ? 2.833 -8.588 14.459 1.00 95.62 114 HIS A CA 1
ATOM 966 C C . HIS A 1 114 ? 1.622 -8.745 13.531 1.00 95.62 114 HIS A C 1
ATOM 968 O O . HIS A 1 114 ? 0.485 -8.732 14.004 1.00 95.62 114 HIS A O 1
ATOM 974 N N . ILE A 1 115 ? 1.850 -8.899 12.225 1.00 96.56 115 ILE A N 1
ATOM 975 C CA . ILE A 1 115 ? 0.812 -8.993 11.205 1.00 96.56 115 ILE A CA 1
ATOM 976 C C . ILE A 1 115 ? 0.762 -10.430 10.673 1.00 96.56 115 ILE A C 1
ATOM 978 O O . ILE A 1 115 ? 1.645 -10.831 9.917 1.00 96.56 115 ILE A O 1
ATOM 982 N N . PRO A 1 116 ? -0.250 -11.232 11.047 1.00 95.31 116 PRO A N 1
ATOM 983 C CA . PRO A 1 116 ? -0.358 -12.614 10.582 1.00 95.31 116 PRO A CA 1
ATOM 984 C C . PRO A 1 116 ? -0.975 -12.745 9.183 1.00 95.31 116 PRO A C 1
ATOM 986 O O . PRO A 1 116 ? -0.872 -13.810 8.582 1.00 95.31 116 PRO A O 1
ATOM 989 N N . ASP A 1 117 ? -1.658 -11.708 8.688 1.00 96.12 117 ASP A N 1
ATOM 990 C CA . ASP A 1 117 ? -2.370 -11.750 7.410 1.00 96.12 117 ASP A CA 1
ATOM 991 C C . ASP A 1 117 ? -1.382 -11.647 6.232 1.00 96.12 117 ASP A C 1
ATOM 993 O O . ASP A 1 117 ? -0.737 -10.604 6.077 1.00 96.12 117 ASP A O 1
ATOM 997 N N . PRO A 1 118 ? -1.254 -12.682 5.381 1.00 97.50 118 PRO A N 1
ATOM 998 C CA . PRO A 1 118 ? -0.342 -12.643 4.243 1.00 97.50 118 PRO A CA 1
ATOM 999 C C . PRO A 1 118 ? -0.728 -11.590 3.194 1.00 97.50 118 PRO A C 1
ATOM 1001 O O . PRO A 1 118 ? 0.147 -11.098 2.481 1.00 97.50 118 PRO A O 1
ATOM 1004 N N . ILE A 1 119 ? -2.001 -11.184 3.117 1.00 98.19 119 ILE A N 1
ATOM 1005 C CA . ILE A 1 119 ? -2.424 -10.106 2.214 1.00 98.19 119 ILE A CA 1
ATOM 1006 C C . ILE A 1 119 ? -1.767 -8.785 2.605 1.00 98.19 119 ILE A C 1
ATOM 1008 O O . ILE A 1 119 ? -1.340 -8.029 1.734 1.00 98.19 119 ILE A O 1
ATOM 1012 N N . GLU A 1 120 ? -1.640 -8.509 3.900 1.00 98.19 120 GLU A N 1
ATOM 1013 C CA . GLU A 1 120 ? -0.990 -7.284 4.361 1.00 98.19 120 GLU A CA 1
ATOM 1014 C C . GLU A 1 120 ? 0.517 -7.306 4.065 1.00 98.19 120 GLU A C 1
ATOM 1016 O O . GLU A 1 120 ? 1.107 -6.278 3.742 1.00 98.19 120 GLU A O 1
ATOM 1021 N N . HIS A 1 121 ? 1.147 -8.486 4.064 1.00 98.50 121 HIS A N 1
ATOM 1022 C CA . HIS A 1 121 ? 2.535 -8.636 3.603 1.00 98.50 121 HIS A CA 1
ATOM 1023 C C . HIS A 1 121 ? 2.653 -8.372 2.098 1.00 98.50 121 HIS A C 1
ATOM 1025 O O . HIS A 1 121 ? 3.627 -7.762 1.651 1.00 98.50 121 HIS A O 1
ATOM 1031 N N . ALA A 1 122 ? 1.662 -8.790 1.309 1.00 98.69 122 ALA A N 1
ATOM 1032 C CA . ALA A 1 122 ? 1.596 -8.493 -0.118 1.00 98.69 122 ALA A CA 1
ATOM 1033 C C . ALA A 1 122 ? 1.416 -6.987 -0.380 1.00 98.69 122 ALA A C 1
ATOM 1035 O O . ALA A 1 122 ? 2.144 -6.422 -1.197 1.00 98.69 122 ALA A O 1
ATOM 1036 N N . GLU A 1 123 ? 0.522 -6.313 0.352 1.00 98.62 123 GLU A N 1
ATOM 1037 C CA . GLU A 1 123 ? 0.351 -4.853 0.288 1.00 98.62 123 GLU A CA 1
ATOM 1038 C C . GLU A 1 123 ? 1.633 -4.129 0.716 1.00 98.62 123 GLU A C 1
ATOM 1040 O O . GLU A 1 123 ? 2.076 -3.207 0.028 1.00 98.62 123 GLU A O 1
ATOM 1045 N N . PHE A 1 124 ? 2.292 -4.579 1.788 1.00 98.81 124 PHE A N 1
ATOM 1046 C CA . PHE A 1 124 ? 3.585 -4.043 2.209 1.00 98.81 124 PHE A CA 1
ATOM 1047 C C . PHE A 1 124 ? 4.619 -4.130 1.083 1.00 98.81 124 PHE A C 1
ATOM 1049 O O . PHE A 1 124 ? 5.247 -3.128 0.733 1.00 98.81 124 PHE A O 1
ATOM 1056 N N . ASN A 1 125 ? 4.759 -5.305 0.466 1.00 98.81 125 ASN A N 1
ATOM 1057 C CA . ASN A 1 125 ? 5.667 -5.508 -0.658 1.00 98.81 125 ASN A CA 1
ATOM 1058 C C . ASN A 1 125 ? 5.291 -4.626 -1.858 1.00 98.81 125 ASN A C 1
ATOM 1060 O O . ASN A 1 125 ? 6.170 -4.014 -2.460 1.00 98.81 125 ASN A O 1
ATOM 1064 N N . TYR A 1 126 ? 4.002 -4.476 -2.169 1.00 98.81 126 TYR A N 1
ATOM 1065 C CA . TYR A 1 126 ? 3.552 -3.593 -3.244 1.00 98.81 126 TYR A CA 1
ATOM 1066 C C . TYR A 1 126 ? 3.978 -2.136 -3.000 1.00 98.81 126 TYR A C 1
ATOM 1068 O O . TYR A 1 126 ? 4.520 -1.476 -3.891 1.00 98.81 126 TYR A O 1
ATOM 1076 N N . ARG A 1 127 ? 3.803 -1.633 -1.771 1.00 98.62 127 ARG A N 1
ATOM 1077 C CA . ARG A 1 127 ? 4.200 -0.266 -1.393 1.00 98.62 127 ARG A CA 1
ATOM 1078 C C . ARG A 1 127 ? 5.715 -0.076 -1.344 1.00 98.62 127 ARG A C 1
ATOM 1080 O O . ARG A 1 127 ? 6.193 0.962 -1.798 1.00 98.62 127 ARG A O 1
ATOM 1087 N N . MET A 1 128 ? 6.476 -1.076 -0.896 1.00 98.75 128 MET A N 1
ATOM 1088 C CA . MET A 1 128 ? 7.942 -1.074 -1.006 1.00 98.75 128 MET A CA 1
ATOM 1089 C C . MET A 1 128 ? 8.393 -1.016 -2.469 1.00 98.75 128 MET A C 1
ATOM 1091 O O . MET A 1 128 ? 9.299 -0.255 -2.806 1.00 98.75 128 MET A O 1
ATOM 1095 N N . GLY A 1 129 ? 7.737 -1.777 -3.349 1.00 98.69 129 GLY A N 1
ATOM 1096 C CA . GLY A 1 129 ? 7.956 -1.725 -4.792 1.00 98.69 129 GLY A CA 1
ATOM 1097 C C . GLY A 1 129 ? 7.726 -0.322 -5.354 1.00 98.69 129 GLY A C 1
ATOM 1098 O O . GLY A 1 129 ? 8.603 0.228 -6.021 1.00 98.69 129 GLY A O 1
ATOM 1099 N N . TYR A 1 130 ? 6.598 0.300 -4.992 1.00 98.38 130 TYR A N 1
ATOM 1100 C CA . TYR A 1 130 ? 6.302 1.698 -5.319 1.00 98.38 130 TYR A CA 1
ATOM 1101 C C . TYR A 1 130 ? 7.380 2.665 -4.833 1.00 98.38 130 TYR A C 1
ATOM 1103 O O . TYR A 1 130 ? 7.886 3.462 -5.618 1.00 98.38 130 TYR A O 1
ATOM 1111 N N . PHE A 1 131 ? 7.792 2.562 -3.574 1.00 98.69 131 PHE A N 1
ATOM 1112 C CA . PHE A 1 131 ? 8.848 3.400 -3.018 1.00 98.69 131 PHE A CA 1
ATOM 1113 C C . PHE A 1 131 ? 10.173 3.264 -3.781 1.00 98.69 131 PHE A C 1
ATOM 1115 O O . PHE A 1 131 ? 10.754 4.270 -4.189 1.00 98.69 131 PHE A O 1
ATOM 1122 N N . TYR A 1 132 ? 10.636 2.036 -4.032 1.00 98.69 132 TYR A N 1
ATOM 1123 C CA . TYR A 1 132 ? 11.888 1.812 -4.759 1.00 98.69 132 TYR A CA 1
ATOM 1124 C C . TYR A 1 132 ? 11.835 2.293 -6.207 1.00 98.69 132 TYR A C 1
ATOM 1126 O O . TYR A 1 132 ? 12.845 2.771 -6.726 1.00 98.69 132 TYR A O 1
ATOM 1134 N N . TYR A 1 133 ? 10.671 2.214 -6.845 1.00 98.31 133 TYR A N 1
ATOM 1135 C CA . TYR A 1 133 ? 10.458 2.794 -8.165 1.00 98.31 133 TYR A CA 1
ATOM 1136 C C . TYR A 1 133 ? 10.607 4.319 -8.148 1.00 98.31 133 TYR A C 1
ATOM 1138 O O . TYR A 1 133 ? 11.357 4.852 -8.961 1.00 98.31 133 TYR A O 1
ATOM 1146 N N . GLN A 1 134 ? 9.994 5.014 -7.179 1.00 97.56 134 GLN A N 1
ATOM 1147 C CA . GLN A 1 134 ? 10.090 6.479 -7.063 1.00 97.56 134 GLN A CA 1
ATOM 1148 C C . GLN A 1 134 ? 11.532 6.979 -6.878 1.00 97.56 134 GLN A C 1
ATOM 1150 O O . GLN A 1 134 ? 11.874 8.075 -7.317 1.00 97.56 134 GLN A O 1
ATOM 1155 N N . ILE A 1 135 ? 12.405 6.165 -6.276 1.00 97.62 135 ILE A N 1
ATOM 1156 C CA . ILE A 1 135 ? 13.832 6.484 -6.107 1.00 97.62 135 ILE A CA 1
ATOM 1157 C C . ILE A 1 135 ? 14.735 5.855 -7.181 1.00 97.62 135 ILE A C 1
ATOM 1159 O O . ILE A 1 135 ? 15.939 5.709 -6.961 1.00 97.62 135 ILE A O 1
ATOM 1163 N N . TYR A 1 136 ? 14.168 5.485 -8.335 1.00 96.56 136 TYR A N 1
ATOM 1164 C CA . TYR A 1 136 ? 14.874 4.947 -9.506 1.00 96.56 136 TYR A CA 1
ATOM 1165 C C . TYR A 1 136 ? 15.716 3.694 -9.208 1.00 96.56 136 TYR A C 1
ATOM 1167 O O . TYR A 1 136 ? 16.838 3.532 -9.689 1.00 96.56 136 TYR A O 1
ATOM 1175 N N . LYS A 1 137 ? 15.174 2.789 -8.386 1.00 97.94 137 LYS A N 1
ATOM 1176 C CA . LYS A 1 137 ? 15.747 1.467 -8.096 1.00 97.94 137 LYS A CA 1
ATOM 1177 C C . LYS A 1 137 ? 14.857 0.362 -8.670 1.00 97.94 137 LYS A C 1
ATOM 1179 O O . LYS A 1 137 ? 14.382 -0.502 -7.937 1.00 97.94 137 LYS A O 1
ATOM 1184 N N . GLN A 1 138 ? 14.654 0.374 -9.988 1.00 97.50 138 GLN A N 1
ATOM 1185 C CA . GLN A 1 138 ? 13.698 -0.487 -10.702 1.00 97.50 138 GLN A CA 1
ATOM 1186 C C . GLN A 1 138 ? 13.921 -1.983 -10.460 1.00 97.50 138 GLN A C 1
ATOM 1188 O O . GLN A 1 138 ? 12.957 -2.721 -10.303 1.00 97.50 138 GLN A O 1
ATOM 1193 N N . VAL A 1 139 ? 15.174 -2.446 -10.392 1.00 97.44 139 VAL A N 1
ATOM 1194 C CA . VAL A 1 139 ? 15.466 -3.871 -10.137 1.00 97.44 139 VAL A CA 1
ATOM 1195 C C . VAL A 1 139 ? 14.947 -4.296 -8.761 1.00 97.44 139 VAL A C 1
ATOM 1197 O O . VAL A 1 139 ? 14.271 -5.311 -8.647 1.00 97.44 139 VAL A O 1
ATOM 1200 N N . ILE A 1 140 ? 15.181 -3.476 -7.733 1.00 98.19 140 ILE A N 1
ATOM 1201 C CA . ILE A 1 140 ? 14.687 -3.744 -6.376 1.00 98.19 140 ILE A CA 1
ATOM 1202 C C . ILE A 1 140 ? 13.161 -3.601 -6.333 1.00 98.19 140 ILE A C 1
ATOM 1204 O O . ILE A 1 140 ? 12.487 -4.409 -5.700 1.00 98.19 140 ILE A O 1
ATOM 1208 N N . ALA A 1 141 ? 12.603 -2.606 -7.030 1.00 98.62 141 ALA A N 1
ATOM 1209 C CA . ALA A 1 141 ? 11.158 -2.443 -7.151 1.00 98.62 141 ALA A CA 1
ATOM 1210 C C . ALA A 1 141 ? 10.501 -3.708 -7.729 1.00 98.62 141 ALA A C 1
ATOM 1212 O O . ALA A 1 141 ? 9.539 -4.214 -7.156 1.00 98.62 141 ALA A O 1
ATOM 1213 N N . LEU A 1 142 ? 11.067 -4.269 -8.804 1.00 98.50 142 LEU A N 1
ATOM 1214 C CA . LEU A 1 142 ? 10.599 -5.509 -9.422 1.00 98.50 142 LEU A CA 1
ATOM 1215 C C . LEU A 1 142 ? 10.626 -6.697 -8.459 1.00 98.50 142 LEU A C 1
ATOM 1217 O O . LEU A 1 142 ? 9.687 -7.490 -8.476 1.00 98.50 142 LEU A O 1
ATOM 1221 N N . ASP A 1 143 ? 11.662 -6.833 -7.629 1.00 98.50 143 ASP A N 1
ATOM 1222 C CA . ASP A 1 143 ? 11.746 -7.926 -6.654 1.00 98.50 143 ASP A CA 1
ATOM 1223 C C . ASP A 1 143 ? 10.578 -7.870 -5.659 1.00 98.50 143 ASP A C 1
ATOM 1225 O O . ASP A 1 143 ? 9.882 -8.865 -5.458 1.00 98.50 143 ASP A O 1
ATOM 1229 N N . TYR A 1 144 ? 10.292 -6.688 -5.107 1.00 98.81 144 TYR A N 1
ATOM 1230 C CA . TYR A 1 144 ? 9.164 -6.495 -4.193 1.00 98.81 144 TYR A CA 1
ATOM 1231 C C . TYR A 1 144 ? 7.803 -6.686 -4.878 1.00 98.81 144 TYR A C 1
ATOM 1233 O O . TYR A 1 144 ? 6.930 -7.364 -4.336 1.00 98.81 144 TYR A O 1
ATOM 1241 N N . ILE A 1 145 ? 7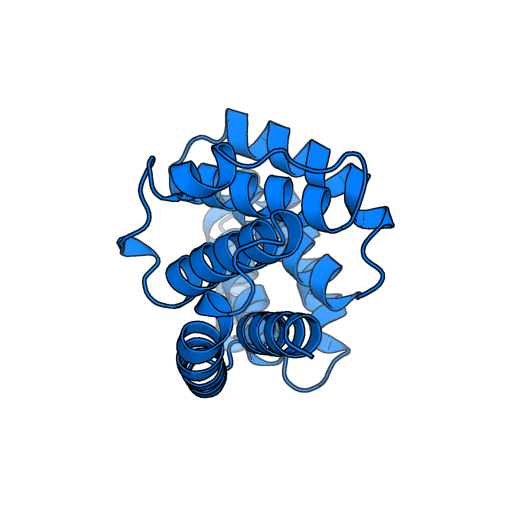.613 -6.147 -6.085 1.00 98.81 145 ILE A N 1
ATOM 1242 C CA . ILE A 1 145 ? 6.347 -6.291 -6.820 1.00 98.81 145 ILE A CA 1
ATOM 1243 C C . ILE A 1 145 ? 6.075 -7.752 -7.189 1.00 98.81 145 ILE A C 1
ATOM 1245 O O . ILE A 1 145 ? 4.931 -8.196 -7.120 1.00 98.81 145 ILE A O 1
ATOM 1249 N N . LYS A 1 146 ? 7.107 -8.535 -7.527 1.00 98.62 146 LYS A N 1
ATOM 1250 C CA . LYS A 1 146 ? 6.952 -9.975 -7.784 1.00 98.62 146 LYS A CA 1
ATOM 1251 C C . LYS A 1 146 ? 6.500 -10.733 -6.539 1.00 98.62 146 LYS A C 1
ATOM 1253 O O . LYS A 1 146 ? 5.612 -11.570 -6.660 1.00 98.62 146 LYS A O 1
ATOM 1258 N N . LEU A 1 147 ? 7.051 -10.413 -5.365 1.00 98.69 147 LEU A N 1
ATOM 1259 C CA . LEU A 1 147 ? 6.607 -11.000 -4.094 1.00 98.69 147 LEU A CA 1
ATOM 1260 C C . LEU A 1 147 ? 5.140 -10.657 -3.798 1.00 98.69 147 LEU A C 1
ATOM 1262 O O . LEU A 1 147 ? 4.364 -11.537 -3.435 1.00 98.69 147 LEU A O 1
ATOM 1266 N N . ALA A 1 148 ? 4.745 -9.396 -4.003 1.00 98.81 148 ALA A N 1
ATOM 1267 C CA . ALA A 1 148 ? 3.354 -8.972 -3.850 1.00 98.81 148 ALA A CA 1
ATOM 1268 C C . ALA A 1 148 ? 2.424 -9.731 -4.808 1.00 98.81 148 ALA A C 1
ATOM 1270 O O . ALA A 1 148 ? 1.416 -10.294 -4.383 1.00 98.81 148 ALA A O 1
ATOM 1271 N N . LYS A 1 149 ? 2.793 -9.801 -6.093 1.00 98.75 149 LYS A N 1
ATOM 1272 C CA . LYS A 1 149 ? 2.024 -10.506 -7.122 1.00 98.75 149 LYS A CA 1
ATOM 1273 C C . LYS A 1 149 ? 1.858 -11.987 -6.803 1.00 98.75 149 LYS A C 1
ATOM 1275 O O . LYS A 1 149 ? 0.757 -12.516 -6.958 1.00 98.75 149 LYS A O 1
ATOM 1280 N N . GLU A 1 150 ? 2.943 -12.654 -6.408 1.00 98.69 150 GLU A N 1
ATOM 1281 C CA . GLU A 1 150 ? 2.927 -14.078 -6.074 1.00 98.69 150 GLU A CA 1
ATOM 1282 C C . GLU A 1 150 ? 1.904 -14.354 -4.976 1.00 98.69 150 GLU A C 1
ATOM 1284 O O . GLU A 1 150 ? 1.109 -15.282 -5.100 1.00 98.69 150 GLU A O 1
ATOM 1289 N N . GLU A 1 151 ? 1.893 -13.524 -3.932 1.00 98.69 151 GLU A N 1
ATOM 1290 C CA . GLU A 1 151 ? 0.960 -13.699 -2.832 1.00 98.69 151 GLU A CA 1
ATOM 1291 C C . GLU A 1 151 ? -0.473 -13.365 -3.248 1.00 98.69 151 GLU A C 1
ATOM 1293 O O . GLU A 1 151 ? -1.338 -14.220 -3.096 1.00 98.69 151 GLU A O 1
ATOM 1298 N N . PHE A 1 152 ? -0.737 -12.209 -3.872 1.00 98.69 152 PHE A N 1
ATOM 1299 C CA . PHE A 1 152 ? -2.090 -11.856 -4.336 1.00 98.69 152 PHE A CA 1
ATOM 1300 C C . PHE A 1 152 ? -2.705 -12.917 -5.261 1.00 98.69 152 PHE A C 1
ATOM 1302 O O . PHE A 1 152 ? -3.897 -13.191 -5.167 1.00 98.69 152 PHE A O 1
ATOM 1309 N N . SER A 1 153 ? -1.896 -13.575 -6.099 1.00 98.38 153 SER A N 1
ATOM 1310 C CA . SER A 1 153 ? -2.362 -14.619 -7.025 1.00 98.38 153 SER A CA 1
ATOM 1311 C C . SER A 1 153 ? -2.870 -15.891 -6.329 1.00 98.38 153 SER A C 1
ATOM 1313 O O . SER A 1 153 ? -3.506 -16.725 -6.973 1.00 98.38 153 SER A O 1
ATOM 1315 N N . LYS A 1 154 ? -2.590 -16.072 -5.031 1.00 98.38 154 LYS A N 1
ATOM 1316 C CA . LYS A 1 154 ? -3.041 -17.230 -4.241 1.00 98.38 154 LYS A CA 1
ATOM 1317 C C . LYS A 1 154 ? -4.442 -17.041 -3.651 1.00 98.38 154 LYS A C 1
ATOM 1319 O O . LYS A 1 154 ? -5.004 -18.010 -3.143 1.00 98.38 154 LYS A O 1
ATOM 1324 N N . HIS A 1 155 ? -5.004 -15.829 -3.700 1.00 97.56 155 HIS A N 1
ATOM 1325 C CA . HIS A 1 155 ? -6.230 -15.473 -2.978 1.00 97.56 155 HIS A CA 1
ATOM 1326 C C . HIS A 1 155 ? -7.315 -14.926 -3.907 1.00 97.56 155 HIS A C 1
ATOM 1328 O O . HIS A 1 155 ? -7.084 -14.012 -4.692 1.00 97.56 155 HIS A O 1
ATOM 1334 N N . GLU A 1 156 ? -8.536 -15.439 -3.762 1.00 96.06 156 GLU A N 1
ATOM 1335 C CA . GLU A 1 156 ? -9.696 -14.985 -4.538 1.00 96.06 156 GLU A CA 1
ATOM 1336 C C . GLU A 1 156 ? -10.108 -13.543 -4.177 1.00 96.06 156 GLU A C 1
ATOM 1338 O O . GLU A 1 156 ? -10.168 -13.141 -3.000 1.00 96.06 156 GLU A O 1
ATOM 1343 N N . GLY A 1 157 ? -10.451 -12.755 -5.199 1.00 95.62 157 GLY A N 1
ATOM 1344 C CA . GLY A 1 157 ? -10.896 -11.372 -5.044 1.00 95.62 157 GLY A CA 1
ATOM 1345 C C . GLY A 1 157 ? -9.764 -10.342 -4.994 1.00 95.62 157 GLY A C 1
ATOM 1346 O O . GLY A 1 157 ? -10.021 -9.215 -4.568 1.00 95.62 157 GLY A O 1
ATOM 1347 N N . TYR A 1 158 ? -8.538 -10.725 -5.373 1.00 98.12 158 TYR A N 1
ATOM 1348 C CA . TYR A 1 158 ? -7.365 -9.845 -5.514 1.00 98.12 158 TYR A CA 1
ATOM 1349 C C . TYR A 1 158 ? -6.873 -9.755 -6.968 1.00 98.12 158 TYR A C 1
ATOM 1351 O O . TYR A 1 158 ? -5.738 -9.358 -7.226 1.00 98.12 158 TYR A O 1
ATOM 1359 N N . GLU A 1 159 ? -7.721 -10.084 -7.942 1.00 98.00 159 GLU A N 1
ATOM 1360 C CA . GLU A 1 159 ? -7.380 -10.076 -9.370 1.00 98.00 159 GLU A CA 1
ATOM 1361 C C . GLU A 1 159 ? -6.954 -8.674 -9.832 1.00 98.00 159 GLU A C 1
ATOM 1363 O O . GLU A 1 159 ? -6.002 -8.534 -10.598 1.00 98.00 159 GLU A O 1
ATOM 1368 N N . ILE A 1 160 ? -7.583 -7.624 -9.289 1.00 98.06 160 ILE A N 1
ATOM 1369 C CA . ILE A 1 160 ? -7.182 -6.231 -9.542 1.00 98.06 160 ILE A CA 1
ATOM 1370 C C . ILE A 1 160 ? -5.763 -5.975 -9.021 1.00 98.06 160 ILE A C 1
ATOM 1372 O O . ILE A 1 160 ? -4.977 -5.308 -9.682 1.00 98.06 160 ILE A O 1
ATOM 1376 N N . ASN A 1 161 ? -5.393 -6.511 -7.858 1.00 98.56 161 ASN A N 1
ATOM 1377 C CA . ASN A 1 161 ? -4.052 -6.334 -7.300 1.00 98.56 161 ASN A CA 1
ATOM 1378 C 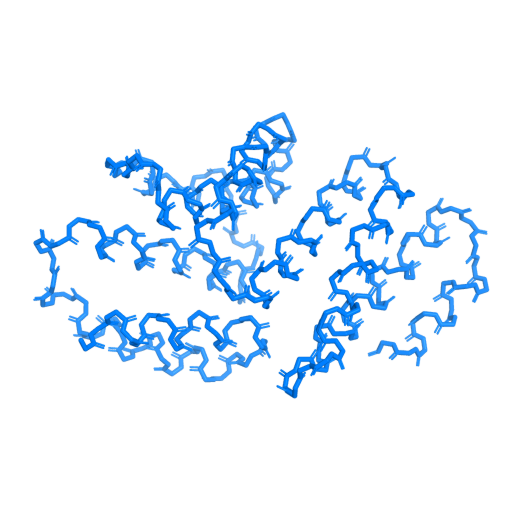C . ASN A 1 161 ? -2.992 -7.052 -8.143 1.00 98.56 161 ASN A C 1
ATOM 1380 O O . ASN A 1 161 ? -1.899 -6.516 -8.327 1.00 98.56 161 ASN A O 1
ATOM 1384 N N . VAL A 1 162 ? -3.315 -8.228 -8.689 1.00 98.75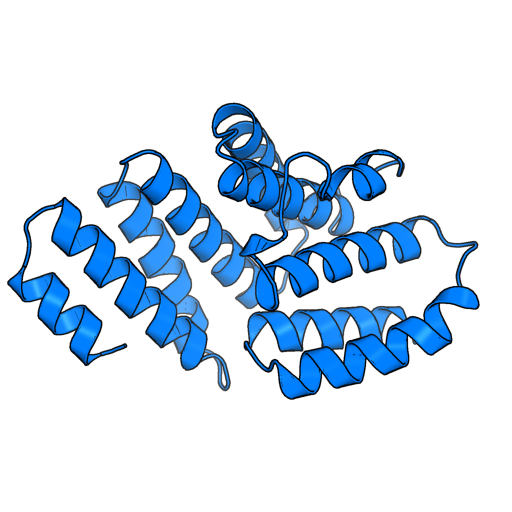 162 VAL A N 1
ATOM 1385 C CA . VAL A 1 162 ? -2.447 -8.940 -9.639 1.00 98.75 162 VAL A CA 1
ATOM 1386 C C . VAL A 1 162 ? -2.235 -8.097 -10.899 1.00 98.75 162 VAL A C 1
ATOM 1388 O O . VAL A 1 162 ? -1.087 -7.857 -11.272 1.00 98.75 162 VAL A O 1
ATOM 1391 N N . ALA A 1 163 ? -3.312 -7.563 -11.483 1.00 98.50 163 ALA A N 1
ATOM 1392 C CA . ALA A 1 163 ? -3.247 -6.657 -12.629 1.00 98.50 163 ALA A CA 1
ATOM 1393 C C . ALA A 1 163 ? -2.427 -5.386 -12.337 1.00 98.50 163 ALA A C 1
ATOM 1395 O O . ALA A 1 163 ? -1.589 -4.973 -13.139 1.00 98.50 163 ALA A O 1
ATOM 1396 N N . LEU A 1 164 ? -2.593 -4.787 -11.151 1.00 98.31 164 LEU A N 1
ATOM 1397 C CA . LEU A 1 164 ? -1.788 -3.644 -10.709 1.00 98.31 164 LEU A CA 1
ATOM 1398 C C . LEU A 1 164 ? -0.297 -3.994 -10.620 1.00 98.31 164 LEU A C 1
ATOM 1400 O O . LEU A 1 164 ? 0.540 -3.183 -11.015 1.00 98.31 164 LEU A O 1
ATOM 1404 N N . CYS A 1 165 ? 0.050 -5.193 -10.144 1.00 98.75 165 CYS A N 1
ATOM 1405 C CA . CYS A 1 165 ? 1.437 -5.654 -10.134 1.00 98.75 165 CYS A CA 1
ATOM 1406 C C . CYS A 1 165 ? 1.991 -5.836 -11.554 1.00 98.75 165 CYS A C 1
ATOM 1408 O O . CYS A 1 165 ? 3.132 -5.456 -11.806 1.00 98.75 165 CYS A O 1
ATOM 1410 N N . ASP A 1 166 ? 1.202 -6.383 -12.483 1.00 98.62 166 ASP A N 1
ATOM 1411 C CA . ASP A 1 166 ? 1.603 -6.530 -13.887 1.00 98.62 166 ASP A CA 1
ATOM 1412 C C . ASP A 1 166 ? 1.828 -5.179 -14.570 1.00 98.62 166 ASP A C 1
ATOM 1414 O O . ASP A 1 166 ? 2.869 -4.969 -15.195 1.00 98.62 166 ASP A O 1
ATOM 1418 N N . ASN A 1 167 ? 0.927 -4.219 -14.354 1.00 98.00 167 ASN A N 1
ATOM 1419 C CA . ASN A 1 167 ? 1.110 -2.845 -14.815 1.00 98.00 167 ASN A CA 1
ATOM 1420 C C . ASN A 1 167 ? 2.421 -2.254 -14.267 1.00 98.00 167 ASN A C 1
ATOM 1422 O O . ASN A 1 167 ? 3.243 -1.719 -15.010 1.00 98.00 167 ASN A O 1
ATOM 1426 N N . PHE A 1 168 ? 2.676 -2.430 -12.971 1.00 98.12 168 PHE A N 1
ATOM 1427 C CA . PHE A 1 168 ? 3.892 -1.941 -12.334 1.00 98.12 168 PHE A CA 1
ATOM 1428 C C . PHE A 1 168 ? 5.168 -2.570 -12.918 1.00 98.12 168 PHE A C 1
ATOM 1430 O O . PHE A 1 168 ? 6.156 -1.870 -13.165 1.00 98.12 168 PHE A O 1
ATOM 1437 N N . ILE A 1 169 ? 5.161 -3.883 -13.166 1.00 98.50 169 ILE A N 1
ATOM 1438 C CA . ILE A 1 169 ? 6.279 -4.571 -13.823 1.00 98.50 169 ILE A CA 1
ATOM 1439 C C . ILE A 1 169 ? 6.514 -3.971 -15.213 1.00 98.50 169 ILE A C 1
ATOM 1441 O O . ILE A 1 169 ? 7.660 -3.676 -15.555 1.00 98.50 169 ILE A O 1
ATOM 1445 N N . GLY A 1 170 ? 5.443 -3.708 -15.966 1.00 98.06 170 GLY A N 1
ATOM 1446 C CA . GLY A 1 170 ? 5.515 -3.032 -17.258 1.00 98.06 170 GLY A CA 1
ATOM 1447 C C . GLY A 1 170 ? 6.190 -1.661 -17.179 1.00 98.06 170 GLY A C 1
ATOM 1448 O O . GLY A 1 170 ? 7.108 -1.384 -17.953 1.00 98.06 170 GLY A O 1
ATOM 1449 N N . LEU A 1 171 ? 5.818 -0.832 -16.196 1.00 97.88 171 LEU A N 1
ATOM 1450 C CA . LEU A 1 171 ? 6.451 0.472 -15.952 1.00 97.88 171 LEU A CA 1
ATOM 1451 C C . LEU A 1 171 ? 7.954 0.339 -15.663 1.00 97.88 171 LEU A C 1
ATOM 1453 O O . LEU A 1 171 ? 8.769 1.033 -16.268 1.00 97.88 171 LEU A O 1
ATOM 1457 N N . CYS A 1 172 ? 8.344 -0.606 -14.805 1.00 97.69 172 CYS A N 1
ATOM 1458 C CA . CYS A 1 172 ? 9.759 -0.873 -14.535 1.00 97.69 172 CYS A CA 1
ATOM 1459 C C . CYS A 1 172 ? 10.513 -1.329 -15.797 1.00 97.69 172 CYS A C 1
ATOM 1461 O O . CYS A 1 172 ? 11.664 -0.945 -16.009 1.00 97.69 172 CYS A O 1
ATOM 1463 N N . CYS A 1 173 ? 9.884 -2.144 -16.646 1.00 97.38 173 CYS A N 1
ATOM 1464 C CA . CYS A 1 173 ? 10.469 -2.589 -17.908 1.00 97.38 173 CYS A CA 1
ATOM 1465 C C . CYS A 1 173 ? 10.672 -1.432 -18.896 1.00 97.38 173 CYS A C 1
ATOM 1467 O O . CYS A 1 173 ? 11.700 -1.417 -19.574 1.00 97.38 173 CYS A O 1
ATOM 1469 N N . ILE A 1 174 ? 9.763 -0.449 -18.952 1.00 97.44 174 ILE A N 1
ATOM 1470 C CA . ILE A 1 174 ? 9.953 0.775 -19.752 1.00 97.44 174 ILE A CA 1
ATOM 1471 C C . ILE A 1 174 ? 11.220 1.510 -19.309 1.00 97.44 174 ILE A C 1
ATOM 1473 O O . ILE A 1 174 ? 12.079 1.798 -20.144 1.00 97.44 174 ILE A O 1
ATOM 1477 N N . ASP A 1 175 ? 11.362 1.773 -18.009 1.00 96.31 175 ASP A N 1
ATOM 1478 C CA . ASP A 1 175 ? 12.514 2.494 -17.451 1.00 96.31 175 ASP A CA 1
ATOM 1479 C C . ASP A 1 175 ? 13.844 1.780 -17.737 1.00 96.31 175 ASP A C 1
ATOM 1481 O O . ASP A 1 175 ? 14.870 2.412 -18.007 1.00 96.31 175 ASP A O 1
ATOM 1485 N N . LEU A 1 176 ? 13.818 0.445 -17.735 1.00 96.50 176 LEU A N 1
ATOM 1486 C CA . LEU A 1 176 ? 14.958 -0.410 -18.068 1.00 96.50 176 LEU A CA 1
ATOM 1487 C C . LEU A 1 176 ? 15.145 -0.628 -19.582 1.00 96.50 176 LEU A C 1
ATOM 1489 O O . LEU A 1 176 ? 16.083 -1.314 -19.987 1.00 96.50 176 LEU A O 1
ATOM 1493 N N . LYS A 1 177 ? 14.296 -0.030 -20.428 1.00 97.31 177 LYS A N 1
ATOM 1494 C CA . LYS A 1 177 ? 14.294 -0.150 -21.901 1.00 97.31 177 LYS A CA 1
ATOM 1495 C C . LYS A 1 177 ? 14.022 -1.566 -22.426 1.00 97.31 177 LYS A C 1
ATOM 1497 O O . LYS A 1 177 ? 14.394 -1.902 -23.549 1.00 97.31 177 LYS A O 1
ATOM 1502 N N . HIS A 1 178 ? 13.335 -2.391 -21.641 1.00 96.81 178 HIS A N 1
ATOM 1503 C CA . HIS A 1 178 ? 12.846 -3.712 -22.032 1.00 96.81 178 HIS A CA 1
ATOM 1504 C C . HIS A 1 178 ? 11.421 -3.619 -22.592 1.00 96.81 178 HIS A C 1
ATOM 1506 O O . HIS A 1 178 ? 10.470 -4.107 -21.987 1.00 96.81 178 HIS A O 1
ATOM 1512 N N . PHE A 1 179 ? 11.267 -2.966 -23.745 1.00 96.50 179 PHE A N 1
ATOM 1513 C CA . PHE A 1 179 ? 9.950 -2.607 -24.285 1.00 96.50 179 PHE A CA 1
ATOM 1514 C C . PHE A 1 179 ? 9.053 -3.812 -24.605 1.00 96.50 179 PHE A C 1
ATOM 1516 O O . PHE A 1 179 ? 7.861 -3.756 -24.327 1.00 96.50 179 PHE A O 1
ATOM 1523 N N . GLU A 1 180 ? 9.616 -4.916 -25.104 1.00 97.06 180 GLU A N 1
ATOM 1524 C CA . GLU A 1 180 ? 8.850 -6.144 -25.386 1.00 97.06 180 GLU A CA 1
ATOM 1525 C C . GLU A 1 180 ? 8.257 -6.754 -24.105 1.00 97.06 180 GLU A C 1
ATOM 1527 O O . GLU A 1 180 ? 7.083 -7.115 -24.059 1.00 97.06 180 GLU A O 1
ATOM 1532 N N . LEU A 1 181 ? 9.045 -6.802 -23.025 1.00 95.50 181 LEU A N 1
ATOM 1533 C CA . LEU A 1 181 ? 8.573 -7.288 -21.724 1.00 95.50 181 LEU A CA 1
ATOM 1534 C C . LEU A 1 181 ? 7.553 -6.332 -21.095 1.00 95.50 181 LEU A C 1
ATOM 1536 O O . LEU A 1 181 ? 6.640 -6.776 -20.394 1.00 95.50 181 LEU A O 1
ATOM 1540 N N . ALA A 1 182 ? 7.695 -5.027 -21.343 1.00 96.44 182 ALA A N 1
ATOM 1541 C CA . ALA A 1 182 ? 6.717 -4.045 -20.899 1.00 96.44 182 ALA A CA 1
ATOM 1542 C C . ALA A 1 182 ? 5.358 -4.280 -21.570 1.00 96.44 182 ALA A C 1
ATOM 1544 O O . ALA A 1 182 ? 4.346 -4.367 -20.879 1.00 96.44 182 ALA A O 1
ATOM 1545 N N . GLU A 1 183 ? 5.344 -4.457 -22.894 1.00 96.12 183 GLU A N 1
ATOM 1546 C CA . GLU A 1 183 ? 4.131 -4.754 -23.661 1.00 96.12 183 GLU A CA 1
ATOM 1547 C C . GLU A 1 183 ? 3.459 -6.053 -23.196 1.00 96.12 183 GLU A C 1
ATOM 1549 O O . GLU A 1 183 ? 2.250 -6.070 -22.962 1.00 96.12 183 GLU A O 1
ATOM 1554 N N . GLU A 1 184 ? 4.227 -7.126 -22.984 1.00 96.06 184 GLU A N 1
ATOM 1555 C CA . GLU A 1 184 ? 3.687 -8.380 -22.445 1.00 96.06 184 GLU A CA 1
ATOM 1556 C C . GLU A 1 184 ? 3.020 -8.174 -21.077 1.00 96.06 184 GLU A C 1
ATOM 1558 O O . GLU A 1 184 ? 1.959 -8.739 -20.809 1.00 96.06 184 GLU A O 1
ATOM 1563 N N . SER A 1 185 ? 3.629 -7.357 -20.217 1.00 94.88 185 SER A N 1
ATOM 1564 C CA . SER A 1 185 ? 3.111 -7.085 -18.874 1.00 94.88 185 SER A CA 1
ATOM 1565 C C . SER A 1 185 ? 1.820 -6.264 -18.925 1.00 94.88 185 SER A C 1
ATOM 1567 O O . SER A 1 185 ? 0.854 -6.616 -18.256 1.00 94.88 185 SER A O 1
ATOM 1569 N N . PHE A 1 186 ? 1.745 -5.234 -19.775 1.00 95.00 186 PHE A N 1
ATOM 1570 C CA . PHE A 1 186 ? 0.518 -4.447 -19.944 1.00 95.00 186 PHE A CA 1
ATOM 1571 C C . PHE A 1 186 ? -0.624 -5.234 -20.584 1.00 95.00 186 PHE A C 1
ATOM 1573 O O . PHE A 1 186 ? -1.775 -4.971 -20.270 1.00 95.00 186 PHE A O 1
ATOM 1580 N N . ASN A 1 187 ? -0.328 -6.213 -21.441 1.00 95.38 187 ASN A N 1
ATOM 1581 C CA . ASN A 1 187 ? -1.354 -7.089 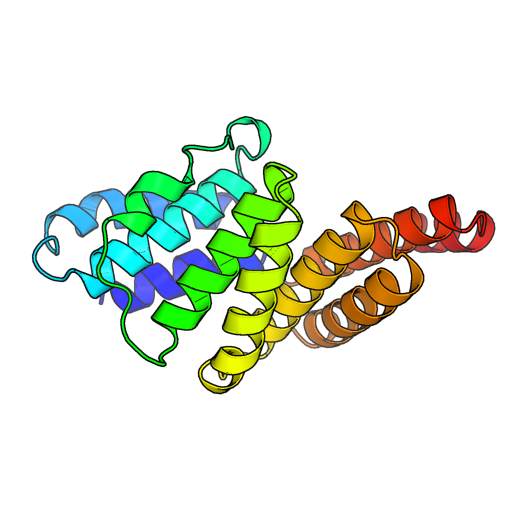-22.011 1.00 95.38 187 ASN A CA 1
ATOM 1582 C C . ASN A 1 187 ? -1.924 -8.097 -20.995 1.00 95.38 187 ASN A C 1
ATOM 1584 O O . ASN A 1 187 ? -2.984 -8.672 -21.241 1.00 95.38 187 ASN A O 1
ATOM 1588 N N . LYS A 1 188 ? -1.211 -8.355 -19.889 1.00 92.75 188 LYS A N 1
ATOM 1589 C CA . LYS A 1 188 ? -1.680 -9.211 -18.786 1.00 92.75 188 LYS A CA 1
ATOM 1590 C C . LYS A 1 188 ? -2.475 -8.444 -17.727 1.00 92.75 188 LYS A C 1
ATOM 1592 O O . LYS A 1 188 ? -3.285 -9.073 -17.049 1.00 92.75 188 LYS A O 1
ATOM 1597 N N . ALA A 1 189 ? -2.187 -7.152 -17.563 1.00 82.62 189 ALA A N 1
ATOM 1598 C CA . ALA A 1 189 ? -2.844 -6.255 -16.613 1.00 82.62 189 ALA A CA 1
ATOM 1599 C C . ALA A 1 189 ? -4.283 -5.929 -17.039 1.00 82.62 189 ALA A C 1
ATOM 1601 O O . ALA A 1 189 ? -5.157 -5.897 -16.145 1.00 82.62 189 ALA A O 1
#

Radius of gyration: 16.82 Å; chains: 1; bounding box: 38×35×50 Å